Protein AF-F7CAT1-F1 (afdb_monomer)

Foldseek 3Di:
DQQK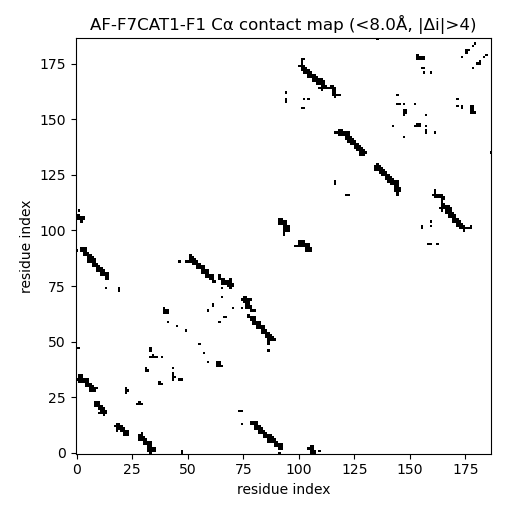KWWKWKWKDFPVRHTQDTCVVVVGTDIDGAPPPPAFQQCSVVVVPDDAQDKDKDWAFCVRHVAQNFDPPRTHHRTTMMMIMHTHDIFFHDLDPVSPSQKGKDWPDAADDDDADDQQDWDWDFDWDDDPNDTDDTDTDTDGLVCCVVVVFFQSVSSVRRRGHHPIDMDMDGDLVRGVHPVDDDD

InterPro domains:
  IPR001179 FKBP-type peptidyl-prolyl cis-trans isomerase domain [PF00254] (3-87)
  IPR001179 FKBP-type peptidyl-prolyl cis-trans isomerase domain [PF00254] (115-185)
  IPR001179 FKBP-type peptidyl-prolyl cis-trans isomerase domain [PS50059] (3-91)
  IPR001179 FKBP-type peptidyl-prolyl cis-trans isomerase domain [PS50059] (120-187)
  IPR046357 Peptidyl-prolyl cis-trans isomerase domain superfamily [G3DSA:3.10.50.40] (1-97)
  IPR046357 Peptidyl-prolyl cis-trans isomerase domain superfamily [G3DSA:3.10.50.40] (98-187)
  IPR050689 FKBP-type Peptidyl-prolyl cis-trans Isomerase [PTHR10516] (3-91)

Sequence (187 aa):
MIGDRVFVHYTGWLLDGTKFDSSLDRKDKFSFDLGKGEVIKAWDIAVATMKVGEVCHITCKPEYAYGAAGSPPKIPPNATLVFEVELFEFKGEDLTEEEDGGIIRRIRTRGEGYARPNDGAMVEVALEGYHKDRLFDQRELCFEVGEGESLDLPCGLEEAIQRMEKGEHSIVYLKPSYAFGSVGKER

Structure (mmCIF, N/CA/C/O backbone):
data_AF-F7CAT1-F1
#
_entry.id   AF-F7CAT1-F1
#
loop_
_atom_site.group_PDB
_atom_site.id
_atom_site.type_symbol
_atom_site.label_atom_id
_atom_site.label_alt_id
_atom_site.label_comp_id
_atom_site.label_asym_id
_atom_site.label_entity_id
_atom_site.label_seq_id
_atom_site.pdbx_PDB_ins_code
_atom_site.Cartn_x
_atom_site.Cartn_y
_atom_site.Cartn_z
_atom_site.occupancy
_atom_site.B_iso_or_equiv
_atom_site.auth_seq_id
_atom_site.auth_comp_id
_atom_site.auth_asym_id
_atom_site.auth_atom_id
_atom_site.pdbx_PDB_model_num
ATOM 1 N N . MET A 1 1 ? -3.467 -5.010 -1.713 1.00 74.56 1 MET A N 1
ATOM 2 C CA . MET A 1 1 ? -3.493 -3.614 -1.240 1.00 74.56 1 MET A CA 1
ATOM 3 C C . MET A 1 1 ? -2.429 -3.342 -0.180 1.00 74.56 1 MET A C 1
ATOM 5 O O . MET A 1 1 ? -2.436 -2.269 0.395 1.00 74.56 1 MET A O 1
ATOM 9 N N . ILE A 1 2 ? -1.513 -4.275 0.112 1.00 86.69 2 ILE A N 1
ATOM 10 C CA . ILE A 1 2 ? -0.445 -4.005 1.085 1.00 86.69 2 ILE A CA 1
ATOM 11 C C . ILE A 1 2 ? 0.425 -2.865 0.536 1.00 86.69 2 ILE A C 1
ATOM 13 O O . ILE A 1 2 ? 0.745 -2.873 -0.652 1.00 86.69 2 ILE A O 1
ATOM 17 N N . GLY A 1 3 ? 0.751 -1.892 1.384 1.00 87.06 3 GLY A N 1
ATOM 18 C CA . GLY A 1 3 ? 1.488 -0.680 1.021 1.00 87.06 3 GLY A CA 1
ATOM 19 C C . GLY A 1 3 ? 0.637 0.417 0.378 1.00 87.06 3 GLY A C 1
ATOM 20 O O . GLY A 1 3 ? 1.084 1.556 0.334 1.00 87.06 3 GLY A O 1
ATOM 21 N N . ASP A 1 4 ? -0.588 0.120 -0.069 1.00 93.75 4 ASP A N 1
ATOM 22 C CA . ASP A 1 4 ? -1.456 1.136 -0.666 1.00 93.75 4 ASP A CA 1
ATOM 23 C C . ASP A 1 4 ? -1.863 2.177 0.389 1.00 93.75 4 ASP A C 1
ATOM 25 O O . ASP A 1 4 ? -2.256 1.832 1.510 1.00 93.75 4 ASP A O 1
ATOM 29 N N . ARG A 1 5 ? -1.852 3.451 -0.011 1.00 95.00 5 ARG A N 1
ATOM 30 C CA . ARG A 1 5 ? -2.454 4.545 0.752 1.00 95.00 5 ARG A CA 1
ATOM 31 C C . ARG A 1 5 ? -3.966 4.440 0.631 1.00 95.00 5 ARG A C 1
ATOM 33 O O . ARG A 1 5 ? -4.504 4.631 -0.461 1.00 95.00 5 ARG A O 1
ATOM 40 N N . VAL A 1 6 ? -4.661 4.158 1.726 1.00 96.81 6 VAL A N 1
ATOM 41 C CA . VAL A 1 6 ? -6.128 4.046 1.749 1.00 96.81 6 VAL A CA 1
ATOM 42 C C . VAL A 1 6 ? -6.760 5.295 2.356 1.00 96.81 6 VAL A C 1
ATOM 44 O O . VAL A 1 6 ? -6.172 5.927 3.228 1.00 96.81 6 VAL A O 1
ATOM 47 N N . PHE A 1 7 ? -7.962 5.649 1.905 1.00 97.31 7 PHE A N 1
ATOM 48 C CA . PHE A 1 7 ? -8.726 6.806 2.372 1.00 97.31 7 PHE A CA 1
ATOM 49 C C . PHE A 1 7 ? -10.112 6.352 2.819 1.00 97.31 7 PHE A C 1
ATOM 51 O O . PHE A 1 7 ? -10.900 5.863 2.006 1.00 97.31 7 PHE A O 1
ATOM 58 N N . VAL A 1 8 ? -10.423 6.539 4.099 1.00 98.06 8 VAL A N 1
ATOM 59 C CA . VAL A 1 8 ? -11.663 6.060 4.711 1.00 98.06 8 VAL A CA 1
ATOM 60 C C . VAL A 1 8 ? -12.363 7.148 5.522 1.00 98.06 8 VAL A C 1
ATOM 62 O O . VAL A 1 8 ? -11.719 8.047 6.070 1.00 98.06 8 VAL A O 1
ATOM 65 N N . HIS A 1 9 ? -13.682 7.029 5.665 1.00 98.31 9 HIS A N 1
ATOM 66 C CA . HIS A 1 9 ? -14.346 7.521 6.870 1.00 98.31 9 HIS A CA 1
ATOM 67 C C . HIS A 1 9 ? -14.623 6.366 7.820 1.00 98.31 9 HIS A C 1
ATOM 69 O O . HIS A 1 9 ? -14.696 5.205 7.431 1.00 98.31 9 HIS A O 1
ATOM 75 N N . TYR A 1 10 ? -14.744 6.706 9.094 1.00 98.25 10 TYR A N 1
ATOM 76 C CA . TYR A 1 10 ? -15.072 5.761 10.142 1.00 98.25 10 TYR A CA 1
ATOM 77 C C . TYR A 1 10 ? -15.725 6.440 11.331 1.00 98.25 10 TYR A C 1
ATOM 79 O O . TYR A 1 10 ? -15.468 7.620 11.611 1.00 98.25 10 TYR A O 1
ATOM 87 N N . THR A 1 11 ? -16.462 5.631 12.081 1.00 98.44 11 THR A N 1
ATOM 88 C CA . THR A 1 11 ? -16.863 5.906 13.458 1.00 98.44 11 THR A CA 1
ATOM 89 C C . THR A 1 11 ? -16.589 4.669 14.310 1.00 98.44 11 THR A C 1
ATOM 91 O O . THR A 1 11 ? -16.776 3.543 13.853 1.00 98.44 11 THR A O 1
ATOM 94 N N . GLY A 1 12 ? -16.086 4.879 15.527 1.00 98.19 12 GLY A N 1
ATOM 95 C CA . GLY A 1 12 ? -15.733 3.825 16.474 1.00 98.19 12 GLY A CA 1
ATOM 96 C C . GLY A 1 12 ? -16.534 3.917 17.771 1.00 98.19 12 GLY A C 1
ATOM 97 O O . GLY A 1 12 ? -16.680 5.000 18.354 1.00 98.19 12 GLY A O 1
ATOM 98 N N . TRP A 1 13 ? -17.004 2.764 18.242 1.00 98.56 13 TRP A N 1
ATOM 99 C CA . TRP A 1 13 ? -17.763 2.602 19.479 1.00 98.56 13 TRP A CA 1
ATOM 100 C C . TRP A 1 13 ? -17.188 1.498 20.367 1.00 98.56 13 TRP A C 1
ATOM 102 O O . TRP A 1 13 ? -16.642 0.501 19.886 1.00 98.56 13 TRP A O 1
ATOM 112 N N . LEU A 1 14 ? -17.342 1.660 21.679 1.00 98.06 14 LEU A N 1
ATOM 113 C CA . LEU A 1 14 ? -17.240 0.548 22.619 1.00 98.06 14 LEU A CA 1
ATOM 114 C C . LEU A 1 14 ? -18.455 -0.377 22.446 1.00 98.06 14 LEU A C 1
ATOM 116 O O . LEU A 1 14 ? -19.493 0.029 21.922 1.00 98.06 14 LEU A O 1
ATOM 120 N N . LEU A 1 15 ? -18.345 -1.619 22.920 1.00 95.50 15 LEU A N 1
ATOM 121 C CA . LEU A 1 15 ? -19.429 -2.604 22.817 1.00 95.50 15 LEU A CA 1
ATOM 122 C C . LEU A 1 15 ? -20.729 -2.172 23.529 1.00 95.50 15 LEU A C 1
ATOM 124 O O . LEU A 1 15 ? -21.804 -2.641 23.172 1.00 95.50 15 LEU A O 1
ATOM 128 N N . ASP A 1 16 ? -20.639 -1.268 24.508 1.00 95.00 16 ASP A N 1
ATOM 129 C CA . ASP A 1 16 ? -21.794 -0.678 25.200 1.00 95.00 16 ASP A CA 1
ATOM 130 C C . ASP A 1 16 ? -22.502 0.439 24.402 1.00 95.00 16 ASP A C 1
ATOM 132 O O . ASP A 1 16 ? -23.503 0.985 24.863 1.00 95.00 16 ASP A O 1
ATOM 136 N N . GLY A 1 17 ? -22.005 0.769 23.205 1.00 96.19 17 GLY A N 1
ATOM 137 C CA . GLY A 1 17 ? -22.539 1.816 22.332 1.00 96.19 17 GLY A CA 1
ATOM 138 C C . GLY A 1 17 ? -21.906 3.195 22.532 1.00 96.19 17 GLY A C 1
ATOM 139 O O . GLY A 1 17 ? -22.261 4.135 21.818 1.00 96.19 17 GLY A O 1
ATOM 140 N N . THR A 1 18 ? -20.949 3.352 23.450 1.00 97.75 18 THR A N 1
ATOM 141 C CA . THR A 1 18 ? -20.248 4.625 23.657 1.00 97.75 18 THR A CA 1
ATOM 142 C C . THR A 1 18 ? -19.362 4.950 22.456 1.00 97.75 18 THR A C 1
ATOM 144 O O . THR A 1 18 ? -18.351 4.286 22.221 1.00 97.75 18 THR A O 1
ATOM 147 N N . LYS A 1 19 ? -19.708 5.999 21.701 1.00 97.69 19 LYS A N 1
ATOM 148 C CA . LYS A 1 19 ? -18.859 6.534 20.624 1.00 97.69 19 LYS A CA 1
ATOM 149 C C . LYS A 1 19 ? -17.591 7.133 21.232 1.00 97.69 19 LYS A C 1
ATOM 151 O O . LYS A 1 19 ? -17.683 8.026 22.073 1.00 97.69 19 LYS A O 1
ATOM 156 N N . PHE A 1 20 ? -16.419 6.692 20.780 1.00 96.50 20 PHE A N 1
ATOM 157 C CA . PHE A 1 20 ? -15.138 7.222 21.265 1.00 96.50 20 PHE A CA 1
ATOM 158 C C . PHE A 1 20 ? -14.405 8.089 20.231 1.00 96.50 20 PHE A C 1
ATOM 160 O O . PHE A 1 20 ? -13.641 8.989 20.609 1.00 96.50 20 PHE A O 1
ATOM 167 N N . ASP A 1 21 ? -14.626 7.850 18.936 1.00 95.38 21 ASP A N 1
ATOM 168 C CA . ASP A 1 21 ? -13.966 8.596 17.864 1.00 95.38 21 ASP A CA 1
ATOM 169 C C . ASP A 1 21 ? -14.729 8.521 16.532 1.00 95.38 21 ASP A C 1
ATOM 171 O O . ASP A 1 21 ? -15.459 7.565 16.269 1.00 95.38 21 ASP A O 1
ATOM 175 N N . SER A 1 22 ? -14.568 9.541 15.689 1.00 97.19 22 SER A N 1
ATOM 176 C CA . SER A 1 22 ? -15.048 9.551 14.305 1.00 97.19 22 SER A CA 1
ATOM 177 C C . SER A 1 22 ? -14.270 10.551 13.465 1.00 97.19 22 SER A C 1
ATOM 179 O O . SER A 1 22 ? -13.987 11.673 13.887 1.00 97.19 22 SER A O 1
ATOM 181 N N . SER A 1 23 ? -13.963 10.149 12.238 1.00 96.44 23 SER A N 1
ATOM 182 C CA . SER A 1 23 ? -13.377 11.044 11.231 1.00 96.44 23 SER A CA 1
ATOM 183 C C . SER A 1 23 ? -14.389 12.041 10.661 1.00 96.44 23 SER A C 1
ATOM 185 O O . SER A 1 23 ? -13.996 13.132 10.259 1.00 96.44 23 SER A O 1
ATOM 187 N N . LEU A 1 24 ? -15.689 11.726 10.684 1.00 93.31 24 LEU A N 1
ATOM 188 C CA . LEU A 1 24 ? -16.740 12.624 10.188 1.00 93.31 24 LEU A CA 1
ATOM 189 C C . LEU A 1 24 ? -16.811 13.924 11.000 1.00 93.31 24 LEU A C 1
ATOM 191 O O . LEU A 1 24 ? -17.062 14.992 10.446 1.00 93.31 24 LEU A O 1
ATOM 195 N N . ASP A 1 25 ? -16.499 13.851 12.297 1.00 90.69 25 ASP A N 1
ATOM 196 C CA . ASP A 1 25 ? -16.453 15.020 13.182 1.00 90.69 25 ASP A CA 1
ATOM 197 C C . ASP A 1 25 ? -15.308 15.983 12.798 1.00 90.69 25 ASP A C 1
ATOM 199 O O . ASP A 1 25 ? -15.380 17.181 13.073 1.00 90.69 25 ASP A O 1
ATOM 203 N N . ARG A 1 26 ? -14.265 15.470 12.126 1.00 90.69 26 ARG A N 1
ATOM 204 C CA . ARG A 1 26 ? -13.109 16.239 11.635 1.00 90.69 26 ARG A CA 1
ATOM 205 C C . ARG A 1 26 ? -13.282 16.756 10.205 1.00 90.69 26 ARG A C 1
ATOM 207 O O . ARG A 1 26 ? -12.482 17.575 9.779 1.00 90.69 26 ARG A O 1
ATOM 214 N N . LYS A 1 27 ? -14.325 16.316 9.488 1.00 86.69 27 LYS A N 1
ATOM 215 C CA . LYS A 1 27 ? -14.644 16.668 8.086 1.00 86.69 27 LYS A CA 1
ATOM 216 C C . LYS A 1 27 ? -13.583 16.312 7.036 1.00 86.69 27 LYS A C 1
ATOM 218 O O . LYS A 1 27 ? -13.778 16.648 5.874 1.00 86.69 27 LYS A O 1
ATOM 223 N N . ASP A 1 28 ? -12.548 15.573 7.419 1.00 89.00 28 ASP A N 1
ATOM 224 C C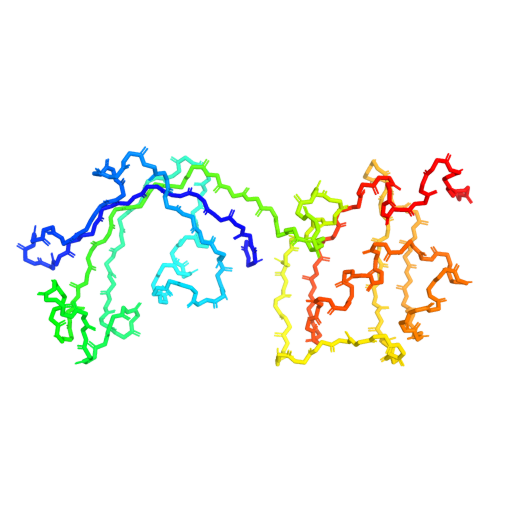A . ASP A 1 28 ? -11.519 15.061 6.518 1.00 89.00 28 ASP A CA 1
ATOM 225 C C . ASP A 1 28 ? -11.459 13.535 6.590 1.00 89.00 28 ASP A C 1
ATOM 227 O O . ASP A 1 28 ? -11.658 12.927 7.651 1.00 89.00 28 ASP A O 1
ATOM 231 N N . LYS A 1 29 ? -11.181 12.910 5.442 1.00 94.81 29 LYS A N 1
ATOM 232 C CA . LYS A 1 29 ? -10.961 11.463 5.362 1.00 94.81 29 LYS A CA 1
ATOM 233 C C . LYS A 1 29 ? -9.727 11.102 6.176 1.00 94.81 29 LYS A C 1
ATOM 235 O O . LYS A 1 29 ? -8.713 11.795 6.137 1.00 94.81 29 LYS A O 1
ATOM 240 N N . PHE A 1 30 ? -9.805 9.988 6.885 1.00 97.44 30 PHE A N 1
ATOM 241 C CA . PHE A 1 30 ? -8.641 9.399 7.520 1.00 97.44 30 PHE A CA 1
ATOM 242 C C . PHE A 1 30 ? -7.873 8.575 6.485 1.00 97.44 30 PHE A C 1
ATOM 244 O O . PHE A 1 30 ? -8.483 7.814 5.733 1.00 97.44 30 PHE A O 1
ATOM 251 N N . SER A 1 31 ? -6.551 8.723 6.440 1.00 96.25 31 SER A N 1
ATOM 252 C CA . SER A 1 31 ? -5.701 7.960 5.528 1.00 96.25 31 SER A CA 1
ATOM 253 C C . SER A 1 31 ? -4.526 7.323 6.244 1.00 96.25 31 SER A C 1
ATOM 255 O O . SER A 1 31 ? -3.959 7.942 7.142 1.00 96.25 31 SER A O 1
ATOM 257 N N . PHE A 1 32 ? -4.150 6.127 5.807 1.00 96.12 32 PHE A N 1
ATOM 258 C CA . PHE A 1 32 ? -3.028 5.358 6.341 1.00 96.12 32 PHE A CA 1
ATOM 259 C C . PHE A 1 32 ? -2.486 4.403 5.271 1.00 96.12 32 PHE A C 1
ATOM 261 O O . PHE A 1 32 ? -3.151 4.167 4.255 1.00 96.12 32 PHE A O 1
ATOM 268 N N . ASP A 1 33 ? -1.297 3.854 5.498 1.00 94.50 33 ASP A N 1
ATOM 269 C CA . ASP A 1 33 ? -0.696 2.834 4.639 1.00 94.50 33 ASP A CA 1
ATOM 270 C C . ASP A 1 33 ? -1.101 1.431 5.105 1.00 94.50 33 ASP A C 1
ATOM 272 O O . ASP A 1 33 ? -0.769 0.984 6.210 1.00 94.50 33 ASP A O 1
ATOM 276 N N . LEU A 1 34 ? -1.819 0.702 4.251 1.00 95.62 34 LEU A N 1
ATOM 277 C CA . LEU A 1 34 ? -2.403 -0.580 4.629 1.00 95.62 34 LEU A CA 1
ATOM 278 C C . LEU A 1 34 ? -1.338 -1.673 4.815 1.00 95.62 34 LEU A C 1
ATOM 280 O O . LEU A 1 34 ? -0.516 -1.933 3.933 1.00 95.62 34 LEU A O 1
ATOM 284 N N . GLY A 1 35 ? -1.404 -2.394 5.935 1.00 92.25 35 GLY A N 1
ATOM 285 C CA . GLY A 1 35 ? -0.543 -3.543 6.225 1.00 92.25 35 GLY A CA 1
ATOM 286 C C . GLY A 1 35 ? 0.837 -3.184 6.782 1.00 92.25 35 GLY A C 1
ATOM 287 O O . GLY A 1 35 ? 1.673 -4.080 6.931 1.00 92.25 35 GLY A O 1
ATOM 288 N N . LYS A 1 36 ? 1.080 -1.904 7.100 1.00 90.19 36 LYS A N 1
ATOM 289 C CA . LYS A 1 36 ? 2.314 -1.421 7.745 1.00 90.19 36 LYS A CA 1
ATOM 290 C C . LYS A 1 36 ? 2.201 -1.292 9.270 1.00 90.19 36 LYS A C 1
ATOM 292 O O . LYS A 1 36 ? 3.182 -0.935 9.915 1.00 90.19 36 LYS A O 1
ATOM 297 N N . GLY A 1 37 ? 1.043 -1.601 9.864 1.00 92.94 37 GLY A N 1
ATOM 298 C CA . GLY A 1 37 ? 0.836 -1.477 11.310 1.00 92.94 37 GLY A CA 1
ATOM 299 C C . GLY A 1 37 ? 0.706 -0.032 11.804 1.00 92.94 37 GLY A C 1
ATOM 300 O O . GLY A 1 37 ? 0.930 0.226 12.984 1.00 92.94 37 GLY A O 1
ATOM 301 N N . GLU A 1 38 ? 0.342 0.908 10.926 1.00 94.25 38 GLU A N 1
ATOM 302 C CA . GLU A 1 38 ? 0.010 2.293 11.306 1.00 94.25 38 GLU A CA 1
ATOM 303 C C . GLU A 1 38 ? -1.319 2.389 12.072 1.00 94.25 38 GLU A C 1
ATOM 305 O O . GLU A 1 38 ? -1.582 3.356 12.787 1.00 94.25 38 GLU A O 1
ATOM 310 N N . VAL A 1 39 ? -2.160 1.366 11.925 1.00 97.06 39 VAL A N 1
ATOM 311 C CA . VAL A 1 39 ? -3.466 1.227 12.569 1.00 97.06 39 VAL A CA 1
ATOM 312 C C . VAL A 1 39 ? -3.535 -0.079 13.358 1.00 97.06 39 VAL A C 1
ATOM 314 O O . VAL A 1 39 ? -2.651 -0.933 13.285 1.00 97.06 39 VAL A O 1
ATOM 317 N N . ILE A 1 40 ? -4.610 -0.262 14.130 1.00 97.62 40 ILE A N 1
ATOM 318 C CA . ILE A 1 40 ? -4.837 -1.522 14.842 1.00 97.62 40 ILE A CA 1
ATOM 319 C C . ILE A 1 40 ? -4.932 -2.703 13.868 1.00 97.62 40 ILE A C 1
ATOM 321 O O . ILE A 1 40 ? -5.467 -2.589 12.766 1.00 97.62 40 ILE A O 1
ATOM 325 N N . LYS A 1 41 ? -4.486 -3.881 14.310 1.00 97.56 41 LYS A N 1
ATOM 326 C CA . LYS A 1 41 ? -4.427 -5.090 13.475 1.00 97.56 41 LYS A CA 1
ATOM 327 C C . LYS A 1 41 ? -5.770 -5.450 12.827 1.00 97.56 41 LYS A C 1
ATOM 329 O O . LYS A 1 41 ? -5.795 -5.951 11.707 1.00 97.56 41 LYS A O 1
ATOM 334 N N . ALA A 1 42 ? -6.889 -5.205 13.511 1.00 98.12 42 ALA A N 1
ATOM 335 C CA . ALA A 1 42 ? -8.218 -5.447 12.957 1.00 98.12 42 ALA A CA 1
ATOM 336 C C . ALA A 1 42 ? -8.499 -4.613 11.697 1.00 98.12 42 ALA A C 1
ATOM 338 O O . ALA A 1 42 ? -9.135 -5.116 10.776 1.00 98.12 42 ALA A O 1
ATOM 339 N N . TRP A 1 43 ? -8.014 -3.372 11.647 1.00 98.19 43 TRP A N 1
ATOM 340 C CA . TRP A 1 43 ? -8.178 -2.491 10.493 1.00 98.19 43 TRP A CA 1
ATOM 341 C C . TRP A 1 43 ? -7.328 -2.941 9.310 1.00 98.19 43 TRP A C 1
ATOM 343 O O . TRP A 1 43 ? -7.853 -3.035 8.204 1.00 98.19 43 TRP A O 1
ATOM 353 N N . ASP A 1 44 ? -6.064 -3.302 9.551 1.00 97.00 44 ASP A N 1
ATOM 354 C CA . ASP A 1 44 ? -5.192 -3.851 8.505 1.00 97.00 44 ASP A CA 1
ATOM 355 C C . ASP A 1 44 ? -5.799 -5.101 7.847 1.00 97.00 44 ASP A C 1
ATOM 357 O O . ASP A 1 44 ? -5.690 -5.289 6.638 1.00 97.00 44 ASP A O 1
ATOM 361 N N . ILE A 1 45 ? -6.484 -5.941 8.629 1.00 96.81 45 ILE A N 1
ATOM 362 C CA . ILE A 1 45 ? -7.173 -7.132 8.118 1.00 96.81 45 ILE A CA 1
ATOM 363 C C . ILE A 1 45 ? -8.465 -6.753 7.386 1.00 96.81 45 ILE A C 1
ATOM 365 O O . ILE A 1 45 ? -8.698 -7.225 6.277 1.00 96.81 45 ILE A O 1
ATOM 369 N N . ALA A 1 46 ? -9.319 -5.933 8.000 1.00 97.69 46 ALA A N 1
ATOM 370 C CA . ALA A 1 46 ? -10.649 -5.645 7.475 1.00 97.69 46 ALA A CA 1
ATOM 371 C C . ALA A 1 46 ? -10.621 -4.769 6.222 1.00 97.69 46 ALA A C 1
ATOM 373 O O . ALA A 1 46 ? -11.274 -5.086 5.233 1.00 97.69 46 ALA A O 1
ATOM 374 N N . VAL A 1 47 ? -9.844 -3.684 6.224 1.00 97.88 47 VAL A N 1
ATOM 375 C CA . VAL A 1 47 ? -9.791 -2.773 5.072 1.00 97.88 47 VAL A CA 1
ATOM 376 C C . VAL A 1 47 ? -9.183 -3.479 3.859 1.00 97.88 47 VAL A C 1
ATOM 378 O O . VAL A 1 47 ? -9.596 -3.216 2.734 1.00 97.88 47 VAL A O 1
ATOM 381 N N . ALA A 1 48 ? -8.304 -4.466 4.071 1.00 96.06 48 ALA A N 1
ATOM 382 C CA . ALA A 1 48 ? -7.783 -5.317 3.003 1.00 96.06 48 ALA A CA 1
ATOM 383 C C . ALA A 1 48 ? -8.854 -6.139 2.262 1.00 96.06 48 ALA A C 1
ATOM 385 O O . ALA A 1 48 ? -8.591 -6.578 1.141 1.00 96.06 48 ALA A O 1
ATOM 386 N N . THR A 1 49 ? -10.040 -6.348 2.847 1.00 96.81 49 THR A N 1
ATOM 387 C CA . THR A 1 49 ? -11.140 -7.087 2.207 1.00 96.81 49 THR A CA 1
ATOM 388 C C . THR A 1 49 ? -12.159 -6.195 1.502 1.00 96.81 49 THR A C 1
ATOM 390 O O . THR A 1 49 ? -13.014 -6.716 0.789 1.00 96.81 49 THR A O 1
ATOM 393 N N . MET A 1 50 ? -12.087 -4.877 1.699 1.00 97.88 50 MET A N 1
ATOM 394 C CA . MET A 1 50 ? -13.091 -3.931 1.213 1.00 97.88 50 MET A CA 1
ATOM 395 C C . MET A 1 50 ? -12.896 -3.552 -0.257 1.00 97.88 50 MET A C 1
ATOM 397 O O . MET A 1 50 ? -11.787 -3.574 -0.799 1.00 97.88 50 MET A O 1
ATOM 401 N N . LYS A 1 51 ? -13.988 -3.126 -0.896 1.00 96.94 51 LYS A N 1
ATOM 402 C CA . LYS A 1 51 ? -13.987 -2.462 -2.207 1.00 96.94 51 LYS A CA 1
ATOM 403 C C . LYS A 1 51 ? -14.221 -0.958 -2.067 1.00 96.94 51 LYS A C 1
ATOM 405 O O . LYS A 1 51 ? -14.801 -0.491 -1.095 1.00 96.94 51 LYS A O 1
ATOM 410 N N . VAL A 1 52 ? -13.793 -0.187 -3.065 1.00 97.44 52 VAL A N 1
ATOM 411 C CA . VAL A 1 52 ? -14.102 1.251 -3.132 1.00 97.44 52 VAL A CA 1
ATOM 412 C C . VAL A 1 52 ? -15.622 1.460 -3.134 1.00 97.44 52 VAL A C 1
ATOM 414 O O . VAL A 1 52 ? -16.333 0.818 -3.906 1.00 97.44 52 VAL A O 1
ATOM 417 N N . GLY A 1 53 ? -16.100 2.353 -2.269 1.00 97.44 53 GLY A N 1
ATOM 418 C CA . GLY A 1 53 ? -17.510 2.643 -2.001 1.00 97.44 53 GLY A CA 1
ATOM 419 C C . GLY A 1 53 ? -18.181 1.696 -1.000 1.00 97.44 53 GLY A C 1
ATOM 420 O O . GLY A 1 53 ? -19.361 1.864 -0.708 1.00 97.44 53 GLY A O 1
ATOM 421 N N . GLU A 1 54 ? -17.475 0.684 -0.491 1.00 98.44 54 GLU A N 1
ATOM 422 C CA . GLU A 1 54 ? -18.026 -0.244 0.496 1.00 98.44 54 GLU A CA 1
ATOM 423 C C . GLU A 1 54 ? -18.106 0.404 1.881 1.00 98.44 54 GLU A C 1
ATOM 425 O O . GLU A 1 54 ? -17.147 1.031 2.335 1.00 98.44 54 GLU A O 1
ATOM 430 N N . VAL A 1 55 ? -19.232 0.182 2.564 1.00 98.56 55 VAL A N 1
ATOM 431 C CA . VAL A 1 55 ? -19.419 0.466 3.9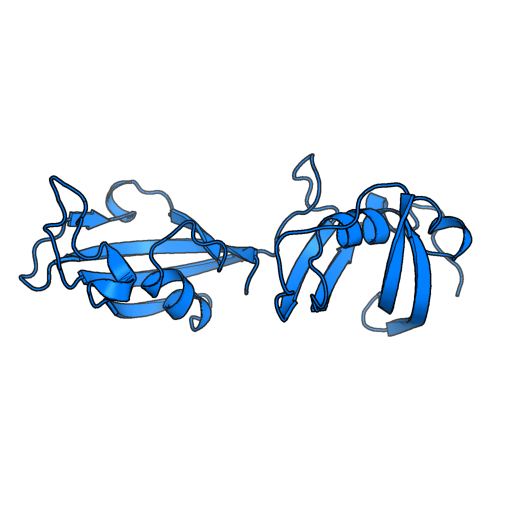90 1.00 98.56 55 VAL A CA 1
ATOM 432 C C . VAL A 1 55 ? -19.549 -0.864 4.722 1.00 98.56 55 VAL A C 1
ATOM 434 O O . VAL A 1 55 ? -20.406 -1.679 4.372 1.00 98.56 55 VAL A O 1
ATOM 437 N N . CYS A 1 56 ? -18.725 -1.097 5.741 1.00 98.12 56 CYS A N 1
ATOM 438 C CA . CYS A 1 56 ? -18.758 -2.329 6.522 1.00 98.12 56 CYS A CA 1
ATOM 439 C C . CYS A 1 56 ? -18.757 -2.056 8.030 1.00 98.12 56 CYS A C 1
ATOM 441 O O . CYS A 1 56 ? -18.304 -1.010 8.494 1.00 98.12 56 CYS A O 1
ATOM 443 N N . HIS A 1 57 ? -19.269 -3.023 8.794 1.00 98.44 57 HIS A N 1
ATOM 444 C CA . HIS A 1 57 ? -19.190 -3.037 10.250 1.00 98.44 57 HIS A CA 1
ATOM 445 C C . HIS A 1 57 ? -18.249 -4.147 10.702 1.00 98.44 57 HIS A C 1
ATOM 447 O O . HIS A 1 57 ? -18.415 -5.304 10.310 1.00 98.44 57 HIS A O 1
ATOM 453 N N . ILE A 1 58 ? -17.293 -3.809 11.562 1.00 98.31 58 ILE A N 1
ATOM 454 C CA . ILE A 1 58 ? -16.324 -4.758 12.108 1.00 98.31 58 ILE A CA 1
ATOM 455 C C . ILE A 1 58 ? -16.372 -4.755 13.631 1.00 98.31 58 ILE A C 1
ATOM 457 O O . ILE A 1 58 ? -16.398 -3.704 14.266 1.00 98.31 58 ILE A O 1
ATOM 461 N N . THR A 1 59 ? -16.369 -5.948 14.225 1.00 98.56 59 THR A N 1
ATOM 462 C CA . THR A 1 59 ? -16.248 -6.140 15.675 1.00 98.56 59 THR A CA 1
ATOM 463 C C . THR A 1 59 ? -14.863 -6.686 15.989 1.00 98.56 59 THR A C 1
ATOM 465 O O . THR A 1 59 ? -14.504 -7.796 15.595 1.00 98.56 59 THR A O 1
ATOM 468 N N . CYS A 1 60 ? -14.070 -5.893 16.696 1.00 98.25 60 CYS A N 1
ATOM 469 C CA . CYS A 1 60 ? -12.659 -6.132 16.940 1.00 98.25 60 CYS A CA 1
ATOM 470 C C . CYS A 1 60 ? -12.457 -6.577 18.389 1.00 98.25 60 CYS A C 1
ATOM 472 O O . CYS A 1 60 ? -12.654 -5.794 19.321 1.00 98.25 60 CYS A O 1
ATOM 474 N N . LYS A 1 61 ? -12.029 -7.827 18.583 1.00 98.31 61 LYS A N 1
ATOM 475 C CA . LYS A 1 61 ? -11.568 -8.304 19.893 1.00 98.31 61 LYS A CA 1
ATOM 476 C C . LYS A 1 61 ? -10.310 -7.538 20.341 1.00 98.31 61 LYS A C 1
ATOM 478 O O . LYS A 1 61 ? -9.551 -7.086 19.476 1.00 98.31 61 LYS A O 1
ATOM 483 N N . PRO A 1 62 ? -10.046 -7.420 21.656 1.00 98.12 62 PRO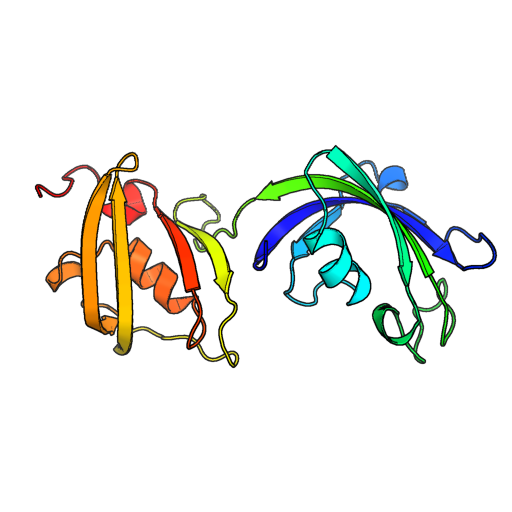 A N 1
ATOM 484 C CA . PRO A 1 62 ? -8.929 -6.631 22.169 1.00 98.12 62 PRO A CA 1
ATOM 485 C C . PRO A 1 62 ? -7.563 -7.055 21.619 1.00 98.12 62 PRO A C 1
ATOM 487 O O . PRO A 1 62 ? -6.719 -6.190 21.406 1.00 98.12 62 PRO A O 1
ATOM 490 N N . GLU A 1 63 ? -7.347 -8.338 21.308 1.00 98.12 63 GLU A N 1
ATOM 491 C CA . GLU A 1 63 ? -6.074 -8.842 20.760 1.00 98.12 63 GLU A CA 1
ATOM 492 C C . GLU A 1 63 ? -5.763 -8.305 19.353 1.00 98.12 63 GLU A C 1
ATOM 494 O O . GLU A 1 63 ? -4.619 -8.357 18.904 1.00 98.12 63 GLU A O 1
ATOM 499 N N . TYR A 1 64 ? -6.776 -7.787 18.654 1.00 97.88 64 TYR A N 1
ATOM 500 C CA . TYR A 1 64 ? -6.650 -7.140 17.347 1.00 97.88 64 TYR A CA 1
ATOM 501 C C . TYR A 1 64 ? -6.861 -5.617 17.424 1.00 97.88 64 TYR A C 1
ATOM 503 O O . TYR A 1 64 ? -6.878 -4.950 16.389 1.00 97.88 64 TYR A O 1
ATOM 511 N N . ALA A 1 65 ? -7.031 -5.078 18.634 1.00 97.69 65 ALA A N 1
ATOM 512 C CA . ALA A 1 65 ? -7.242 -3.666 18.925 1.00 97.69 65 ALA A CA 1
ATOM 513 C C . ALA A 1 65 ? -6.163 -3.160 19.904 1.00 97.69 65 ALA A C 1
ATOM 515 O O . ALA A 1 65 ? -4.982 -3.197 19.575 1.00 97.69 65 ALA A O 1
ATOM 516 N N . TYR A 1 66 ? -6.551 -2.696 21.098 1.00 97.62 66 TYR A N 1
ATOM 517 C CA . TYR A 1 66 ? -5.644 -2.069 22.074 1.00 97.62 66 TYR A CA 1
ATOM 518 C C . TYR A 1 66 ? -5.217 -2.989 23.233 1.00 97.62 66 TYR A C 1
ATOM 520 O O . TYR A 1 66 ? -4.521 -2.555 24.154 1.00 97.62 66 TYR A O 1
ATOM 528 N N . GLY A 1 67 ? -5.624 -4.262 23.210 1.00 97.56 67 GLY A N 1
ATOM 529 C CA . GLY A 1 67 ? -5.223 -5.273 24.189 1.00 97.56 67 GLY A CA 1
ATOM 530 C C . GLY A 1 67 ? -5.472 -4.877 25.648 1.00 97.56 67 GLY A C 1
ATOM 531 O O . GLY A 1 67 ? -6.368 -4.093 25.968 1.00 97.56 67 GLY A O 1
ATOM 532 N N . ALA A 1 68 ? -4.642 -5.410 26.544 1.00 97.88 68 ALA A N 1
ATOM 533 C CA . ALA A 1 68 ? -4.708 -5.131 27.979 1.00 97.88 68 ALA A CA 1
ATOM 534 C C . ALA A 1 68 ? -4.288 -3.701 28.356 1.00 97.88 68 ALA A C 1
ATOM 536 O O . ALA A 1 68 ? -4.579 -3.259 29.463 1.00 97.88 68 ALA A O 1
ATOM 537 N N . ALA A 1 69 ? -3.614 -2.974 27.461 1.00 97.62 69 ALA A N 1
ATOM 538 C CA . ALA A 1 69 ? -3.207 -1.595 27.717 1.00 97.62 69 ALA A CA 1
ATOM 539 C C . ALA A 1 69 ? -4.378 -0.610 27.559 1.00 97.62 69 ALA A C 1
ATOM 541 O O . ALA A 1 69 ? -4.488 0.347 28.326 1.00 97.62 69 ALA A O 1
ATOM 542 N N . GLY A 1 70 ? -5.265 -0.851 26.587 1.00 97.19 70 GLY A N 1
ATOM 543 C CA . GLY A 1 70 ? -6.289 0.119 26.201 1.00 97.19 70 GLY A CA 1
ATOM 544 C C . GLY A 1 70 ? -5.687 1.371 25.545 1.00 97.19 70 GLY A C 1
ATOM 545 O O . GLY A 1 70 ? -4.539 1.383 25.103 1.00 97.19 70 GLY A O 1
ATOM 546 N N . SER A 1 71 ? -6.475 2.442 25.474 1.00 97.31 71 SER A N 1
ATOM 547 C CA . SER A 1 71 ? -6.042 3.773 25.032 1.00 97.31 71 SER A CA 1
ATOM 548 C C . SER A 1 71 ? -6.770 4.847 25.854 1.00 97.31 71 SER A C 1
ATOM 550 O O . SER A 1 71 ? -7.842 5.333 25.468 1.00 97.31 71 SER A O 1
ATOM 552 N N . PRO A 1 72 ? -6.251 5.173 27.051 1.00 94.81 72 PRO A N 1
ATOM 553 C CA . PRO A 1 72 ? -6.881 6.142 27.939 1.00 94.81 72 PRO A CA 1
ATOM 554 C C . PRO A 1 72 ? -6.972 7.549 27.314 1.00 94.81 72 PRO A C 1
ATOM 556 O O . PRO A 1 72 ? -6.091 7.934 26.547 1.00 94.81 72 PRO A O 1
ATOM 559 N N . PRO A 1 73 ? -8.001 8.351 27.654 1.00 96.19 73 PRO A N 1
ATOM 560 C CA . PRO A 1 73 ? -9.101 8.035 28.573 1.00 96.19 73 PRO A CA 1
ATOM 561 C C . PRO A 1 73 ? -10.284 7.319 27.899 1.00 96.19 73 PRO A C 1
ATOM 563 O O . PRO A 1 73 ? -11.257 6.989 28.567 1.00 96.19 73 PRO A O 1
ATOM 566 N N . LYS A 1 74 ? -10.236 7.125 26.579 1.00 96.81 74 LYS A N 1
ATOM 567 C CA . LYS A 1 74 ? -11.404 6.762 25.768 1.00 96.81 74 LYS A CA 1
ATOM 568 C C . LYS A 1 74 ? -11.650 5.258 25.665 1.00 96.81 74 LYS A C 1
ATOM 570 O O . LYS A 1 74 ? -12.795 4.837 25.552 1.00 96.81 74 LYS A O 1
ATOM 575 N N . ILE A 1 75 ? -10.582 4.464 25.666 1.00 97.56 75 ILE A N 1
ATOM 576 C CA . ILE A 1 75 ? -10.640 3.020 25.442 1.00 97.56 75 ILE A CA 1
ATOM 577 C C . ILE A 1 75 ? -10.073 2.315 26.678 1.00 97.56 75 ILE A C 1
ATOM 579 O O . ILE A 1 75 ? -8.878 2.451 26.954 1.00 97.56 75 ILE A O 1
ATOM 583 N N . PRO A 1 76 ? -10.892 1.569 27.437 1.00 97.69 76 PRO A N 1
ATOM 584 C CA . PRO A 1 76 ? -10.410 0.841 28.601 1.00 97.69 76 PRO A CA 1
ATOM 585 C C . PRO A 1 76 ? -9.578 -0.396 28.207 1.00 97.69 76 PRO A C 1
ATOM 587 O O . PRO A 1 76 ? -9.643 -0.862 27.064 1.00 97.69 76 PRO A O 1
ATOM 590 N N . PRO A 1 77 ? -8.808 -0.964 29.152 1.00 98.25 77 PRO A N 1
ATOM 591 C CA . PRO A 1 77 ? -8.169 -2.269 29.002 1.00 98.25 77 PRO A CA 1
ATOM 592 C C . PRO A 1 77 ? -9.128 -3.366 28.525 1.00 98.25 77 PRO A C 1
ATOM 594 O O . PRO A 1 77 ? -10.255 -3.464 29.008 1.00 98.25 77 PRO A O 1
ATOM 597 N N . ASN A 1 78 ? -8.658 -4.235 27.627 1.00 97.88 78 ASN A N 1
ATOM 598 C CA . ASN A 1 78 ? -9.380 -5.404 27.105 1.00 97.88 78 ASN A CA 1
ATOM 599 C C . ASN A 1 78 ? -10.733 -5.083 26.436 1.00 97.88 78 ASN A C 1
ATOM 601 O O . ASN A 1 78 ? -11.615 -5.941 26.360 1.00 97.88 78 ASN A O 1
ATOM 605 N N . ALA A 1 79 ? -10.905 -3.860 25.931 1.00 98.06 79 ALA A N 1
ATOM 606 C CA . ALA A 1 79 ? -12.128 -3.452 25.253 1.00 98.06 79 ALA A CA 1
ATOM 607 C C . ALA A 1 79 ? -12.324 -4.180 23.912 1.00 98.06 79 ALA A C 1
ATOM 609 O O . ALA A 1 79 ? -11.417 -4.244 23.080 1.00 98.06 79 ALA A O 1
ATOM 610 N N . THR A 1 80 ? -13.547 -4.662 23.678 1.00 98.44 80 THR A N 1
ATOM 611 C CA . THR A 1 80 ? -14.024 -5.001 22.329 1.00 98.44 80 THR A CA 1
ATOM 612 C C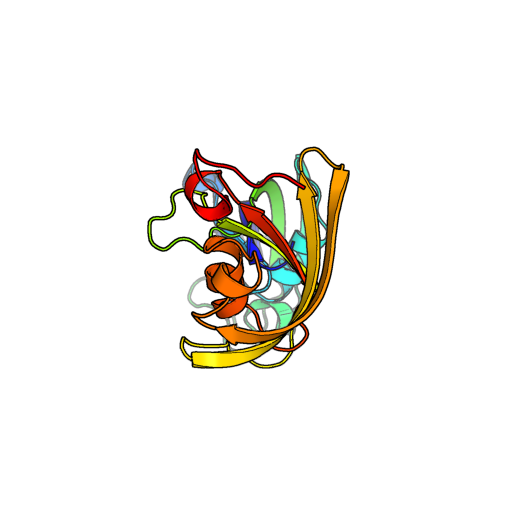 . THR A 1 80 ? -14.565 -3.738 21.674 1.00 98.44 80 THR A C 1
ATOM 614 O O . THR A 1 80 ? -15.362 -3.021 22.285 1.00 98.44 80 THR A O 1
ATOM 617 N N . LEU A 1 81 ? -14.130 -3.474 20.445 1.00 98.50 81 LEU A N 1
ATOM 618 C CA . LEU A 1 81 ? -14.503 -2.280 19.689 1.00 98.50 81 LEU A CA 1
ATOM 619 C C . LEU A 1 81 ? -15.391 -2.642 18.508 1.00 98.50 81 LEU A C 1
ATOM 621 O O . LEU A 1 81 ? -15.256 -3.719 17.928 1.00 98.50 81 LEU A O 1
ATOM 625 N N . VAL A 1 82 ? -16.262 -1.720 18.127 1.00 98.62 82 VAL A N 1
ATOM 626 C CA . VAL A 1 82 ? -17.037 -1.797 16.893 1.00 98.62 82 VAL A CA 1
ATOM 627 C C . VAL A 1 82 ? -16.683 -0.594 16.038 1.00 98.62 82 VAL A C 1
ATOM 629 O O . VAL A 1 82 ? -16.645 0.526 16.543 1.00 98.62 82 VAL A O 1
ATOM 632 N N . PHE A 1 83 ? -16.428 -0.819 14.754 1.00 98.75 83 PHE A N 1
ATOM 633 C CA . PHE A 1 83 ? -16.244 0.255 13.786 1.00 98.75 83 PHE A CA 1
ATOM 634 C C . PHE A 1 83 ? -17.212 0.096 12.628 1.00 98.75 83 PHE A C 1
ATOM 636 O O . PHE A 1 83 ? -17.424 -1.014 12.147 1.00 98.75 83 PHE A O 1
ATOM 643 N N . GLU A 1 84 ? -17.736 1.221 12.169 1.00 98.62 84 GLU A N 1
ATOM 644 C CA . GLU A 1 84 ? -18.262 1.383 10.820 1.00 98.62 84 GLU A CA 1
ATOM 645 C C . GLU A 1 84 ? -17.158 2.051 10.004 1.00 98.62 84 GLU A C 1
ATOM 647 O O . GLU A 1 84 ? -16.590 3.050 10.456 1.00 98.62 84 GLU A O 1
ATOM 652 N N . VAL A 1 85 ? -16.824 1.487 8.846 1.00 98.56 85 VAL A N 1
ATOM 653 C CA . VAL A 1 85 ? -15.768 1.986 7.960 1.00 98.56 85 VAL A CA 1
ATOM 654 C C . VAL A 1 85 ? -16.326 2.102 6.550 1.00 98.56 85 VAL A C 1
ATOM 656 O O . VAL A 1 85 ? -16.948 1.164 6.059 1.00 98.56 85 VAL A O 1
ATOM 659 N N . GLU A 1 86 ? -16.079 3.234 5.897 1.00 98.38 86 GLU A N 1
ATOM 660 C CA . GLU A 1 86 ? -16.383 3.480 4.487 1.00 98.38 86 GLU A CA 1
ATOM 661 C C . GLU A 1 86 ? -15.080 3.693 3.717 1.00 98.38 86 GLU A C 1
ATOM 663 O O . GLU A 1 86 ? -14.322 4.614 4.033 1.00 98.38 86 GLU A O 1
ATOM 668 N N . LEU A 1 87 ? -14.817 2.869 2.700 1.00 98.25 87 LEU A N 1
ATOM 669 C CA . LEU A 1 87 ? -13.622 2.986 1.863 1.00 98.25 87 LEU A CA 1
ATOM 670 C C . LEU A 1 87 ? -13.892 3.873 0.646 1.00 98.25 87 LEU A C 1
ATOM 672 O O . LEU A 1 87 ? -14.617 3.483 -0.261 1.00 98.25 87 LEU A O 1
ATOM 676 N N . PHE A 1 88 ? -13.255 5.040 0.574 1.00 97.31 88 PHE A N 1
ATOM 677 C CA . PHE A 1 88 ? -13.454 5.984 -0.533 1.00 97.31 88 PHE A CA 1
ATOM 678 C C . PHE A 1 88 ? -12.500 5.766 -1.695 1.00 97.31 88 PHE A C 1
ATOM 680 O O . PHE A 1 88 ? -12.878 5.942 -2.848 1.00 97.31 88 PHE A O 1
ATOM 687 N N . GLU A 1 89 ? -11.239 5.491 -1.391 1.00 96.56 89 GLU A N 1
ATOM 688 C CA . GLU A 1 89 ? -10.181 5.430 -2.389 1.00 96.56 89 GLU A CA 1
ATOM 689 C C . GLU A 1 89 ? -8.995 4.653 -1.822 1.00 96.56 89 GLU A C 1
ATOM 691 O O . GLU A 1 89 ? -8.761 4.653 -0.612 1.00 96.56 89 GLU A O 1
ATOM 696 N N . PHE A 1 90 ? -8.220 4.026 -2.699 1.00 96.06 90 PHE A N 1
ATOM 697 C CA . PHE A 1 90 ? -6.859 3.619 -2.386 1.00 96.06 90 PHE A CA 1
ATOM 698 C C . PHE A 1 90 ? -5.947 3.915 -3.575 1.00 96.06 90 PHE A C 1
ATOM 700 O O . PHE A 1 90 ? -6.365 3.826 -4.733 1.00 96.06 90 PHE A O 1
ATOM 707 N N . LYS A 1 91 ? -4.696 4.259 -3.288 1.00 94.00 91 LYS A N 1
ATOM 708 C CA . LYS A 1 91 ? -3.658 4.556 -4.279 1.00 94.00 91 LYS A CA 1
ATOM 709 C C . LYS A 1 91 ? -2.446 3.684 -3.997 1.00 94.00 91 LYS A C 1
ATOM 711 O O . LYS A 1 91 ? -2.199 3.342 -2.845 1.00 94.00 91 LYS A O 1
ATOM 716 N N . GLY A 1 92 ? -1.716 3.310 -5.046 1.00 94.19 92 GLY A N 1
ATOM 717 C CA . GLY A 1 92 ? -0.434 2.637 -4.851 1.00 94.19 92 GLY A CA 1
ATOM 718 C C . GLY A 1 92 ? 0.542 3.515 -4.077 1.00 94.19 92 GLY A C 1
ATOM 719 O O . GLY A 1 92 ? 0.367 4.731 -4.013 1.00 94.19 92 GLY A O 1
ATOM 720 N N . GLU A 1 93 ? 1.542 2.879 -3.487 1.00 94.50 93 GLU A N 1
ATOM 721 C CA . GLU A 1 93 ? 2.582 3.562 -2.728 1.00 94.50 93 GLU A CA 1
ATOM 722 C C . GLU A 1 93 ? 3.471 4.365 -3.672 1.00 94.50 93 GLU A C 1
ATOM 724 O O . GLU A 1 93 ? 3.945 3.821 -4.671 1.00 94.50 93 GLU A O 1
ATOM 729 N N . ASP A 1 94 ? 3.707 5.632 -3.353 1.00 95.25 94 ASP A N 1
ATOM 730 C CA . ASP A 1 94 ? 4.712 6.433 -4.041 1.00 95.25 94 ASP A CA 1
ATOM 731 C C . ASP A 1 94 ? 6.092 6.140 -3.449 1.00 95.25 94 ASP A C 1
ATOM 733 O O . ASP A 1 94 ? 6.306 6.246 -2.241 1.00 95.25 94 ASP A O 1
ATOM 737 N N . LEU A 1 95 ? 7.011 5.701 -4.301 1.00 95.56 95 LEU A N 1
ATOM 738 C CA . LEU A 1 95 ? 8.376 5.347 -3.920 1.00 95.56 95 LEU A CA 1
ATOM 739 C C . LEU A 1 95 ? 9.352 6.515 -4.076 1.00 95.56 95 LEU A C 1
ATOM 741 O O . LEU A 1 95 ? 10.467 6.425 -3.556 1.00 95.56 95 LEU A O 1
ATOM 745 N N . THR A 1 96 ? 8.943 7.586 -4.754 1.00 95.25 96 THR A N 1
ATOM 746 C CA . THR A 1 96 ? 9.789 8.752 -5.013 1.00 95.25 96 THR A CA 1
ATOM 747 C C . THR A 1 96 ? 9.981 9.584 -3.750 1.00 95.25 96 THR A C 1
ATOM 749 O O . THR A 1 96 ? 9.096 9.675 -2.902 1.00 95.25 96 THR A O 1
ATOM 752 N N . GLU A 1 97 ? 11.156 10.192 -3.598 1.00 91.75 97 GLU A N 1
ATOM 753 C CA . GLU A 1 97 ? 11.425 11.092 -2.467 1.00 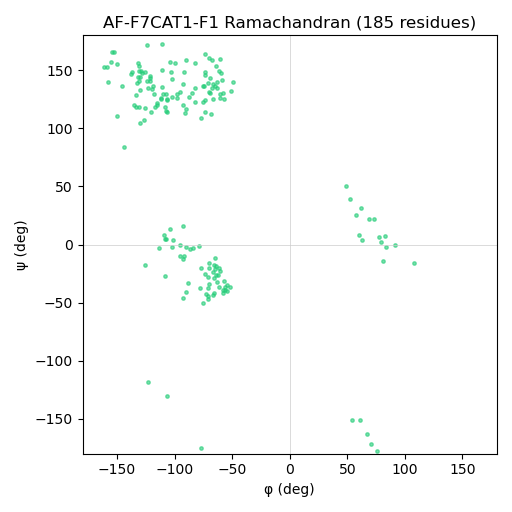91.75 97 GLU A CA 1
ATOM 754 C C . GLU A 1 97 ? 10.655 12.415 -2.578 1.00 91.75 97 GLU A C 1
ATOM 756 O O . GLU A 1 97 ? 10.331 13.026 -1.563 1.00 91.75 97 GLU A O 1
ATOM 761 N N . GLU A 1 98 ? 10.347 12.842 -3.805 1.00 93.12 98 GLU A N 1
ATOM 762 C CA . GLU A 1 98 ? 9.617 14.081 -4.089 1.00 93.12 98 GLU A CA 1
ATOM 763 C C . GLU A 1 98 ? 8.086 13.922 -4.013 1.00 93.12 98 GLU A C 1
ATOM 765 O O . GLU A 1 98 ? 7.371 14.912 -4.168 1.00 93.12 98 GLU A O 1
ATOM 770 N N . GLU A 1 99 ? 7.578 12.703 -3.772 1.00 93.00 99 GLU A N 1
ATOM 771 C CA . GLU A 1 99 ? 6.144 12.364 -3.802 1.00 93.00 99 GLU A CA 1
ATOM 772 C C . GLU A 1 99 ? 5.456 12.811 -5.112 1.00 93.00 99 GLU A C 1
ATOM 774 O O . GLU A 1 99 ? 4.327 13.317 -5.132 1.00 93.00 99 GLU A O 1
ATOM 779 N N . ASP A 1 100 ? 6.163 12.666 -6.238 1.00 94.88 100 ASP A N 1
ATOM 780 C CA . ASP A 1 100 ? 5.737 13.169 -7.547 1.00 94.88 100 ASP A CA 1
ATOM 781 C C . ASP A 1 100 ? 4.899 12.148 -8.346 1.00 94.88 100 ASP A C 1
ATOM 783 O O . ASP A 1 100 ? 4.419 12.428 -9.455 1.00 94.88 100 ASP A O 1
ATOM 787 N N . GLY A 1 101 ? 4.693 10.950 -7.802 1.00 95.62 101 GLY A N 1
ATOM 788 C CA . GLY A 1 101 ? 4.011 9.821 -8.421 1.00 95.62 101 GLY A CA 1
ATOM 789 C C . GLY A 1 101 ? 4.772 9.196 -9.587 1.00 95.62 101 GLY A C 1
ATOM 790 O O . GLY A 1 101 ? 4.149 8.608 -10.477 1.00 95.62 101 GLY A O 1
ATOM 791 N N . GLY A 1 102 ? 6.085 9.393 -9.652 1.00 97.25 102 GLY A N 1
ATOM 792 C CA . GLY A 1 102 ? 6.967 8.897 -10.697 1.00 97.25 102 GLY A CA 1
ATOM 793 C C . GLY A 1 102 ? 7.179 7.390 -10.670 1.00 97.25 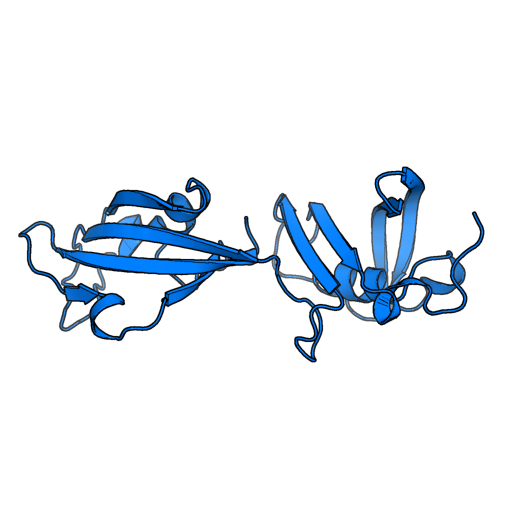102 GLY A C 1
ATOM 794 O O . GLY A 1 102 ? 7.249 6.768 -11.732 1.00 97.25 102 GLY A O 1
ATOM 795 N N . ILE A 1 103 ? 7.196 6.811 -9.469 1.00 98.25 103 ILE A N 1
ATOM 796 C CA . ILE A 1 103 ? 7.351 5.380 -9.214 1.00 98.25 103 ILE A CA 1
ATOM 797 C C . ILE A 1 103 ? 6.233 4.954 -8.265 1.00 98.25 103 ILE A C 1
ATOM 799 O O . ILE A 1 103 ? 6.285 5.225 -7.069 1.00 98.25 103 ILE A O 1
ATOM 803 N N . ILE A 1 104 ? 5.216 4.270 -8.790 1.00 97.81 104 ILE A N 1
ATOM 804 C CA . ILE A 1 104 ? 4.098 3.771 -7.981 1.00 97.81 104 ILE A CA 1
ATOM 805 C C . ILE A 1 104 ? 4.199 2.259 -7.819 1.00 97.81 104 ILE A C 1
ATOM 807 O O . ILE A 1 104 ? 4.192 1.526 -8.808 1.00 97.81 104 ILE A O 1
ATOM 811 N N . ARG A 1 105 ? 4.209 1.771 -6.578 1.00 97.44 105 ARG A N 1
ATOM 812 C CA . ARG A 1 105 ? 4.236 0.341 -6.251 1.00 97.44 105 ARG A CA 1
ATOM 813 C C . ARG A 1 105 ? 2.870 -0.181 -5.820 1.00 97.44 105 ARG A C 1
ATOM 815 O O . ARG A 1 105 ? 2.130 0.466 -5.084 1.00 97.44 105 ARG A O 1
ATOM 822 N N . ARG A 1 106 ? 2.557 -1.409 -6.241 1.00 95.31 106 ARG A N 1
ATOM 823 C CA . ARG A 1 106 ? 1.446 -2.231 -5.739 1.00 95.31 106 ARG A CA 1
ATOM 824 C C . ARG A 1 106 ? 1.981 -3.596 -5.316 1.00 95.31 106 ARG A C 1
ATOM 826 O O . ARG A 1 106 ? 2.283 -4.429 -6.174 1.00 95.31 106 ARG A O 1
ATOM 833 N N . ILE A 1 107 ? 2.051 -3.849 -4.010 1.00 94.81 107 ILE A N 1
ATOM 834 C CA . ILE A 1 107 ? 2.553 -5.124 -3.481 1.00 94.81 107 ILE A CA 1
ATOM 835 C C . ILE A 1 107 ? 1.506 -6.224 -3.711 1.00 94.81 107 ILE A C 1
ATOM 837 O O . ILE A 1 107 ? 0.340 -6.107 -3.306 1.00 94.81 107 ILE A O 1
ATOM 841 N N . ARG A 1 108 ? 1.925 -7.306 -4.378 1.00 92.44 108 ARG A N 1
ATOM 842 C CA . ARG A 1 108 ? 1.134 -8.526 -4.609 1.00 92.44 108 ARG A CA 1
ATOM 843 C C . ARG A 1 108 ? 1.385 -9.560 -3.521 1.00 92.44 108 ARG A C 1
ATOM 845 O O . ARG A 1 108 ? 0.423 -10.083 -2.964 1.00 92.44 108 ARG A O 1
ATOM 852 N N . THR A 1 109 ? 2.652 -9.777 -3.186 1.00 92.31 109 THR A N 1
ATOM 853 C CA . THR A 1 109 ? 3.091 -10.661 -2.104 1.00 92.31 109 THR A CA 1
ATOM 854 C C . THR A 1 109 ? 4.142 -9.930 -1.285 1.00 92.31 109 THR A C 1
ATOM 856 O O . THR A 1 109 ? 5.097 -9.403 -1.850 1.00 92.31 109 THR A O 1
ATOM 859 N N . ARG A 1 110 ? 3.958 -9.879 0.037 1.00 91.19 110 ARG A N 1
ATOM 860 C CA . ARG A 1 110 ? 4.933 -9.277 0.952 1.00 91.19 110 ARG A CA 1
ATOM 861 C C . ARG A 1 110 ? 6.201 -10.134 1.010 1.00 91.19 110 ARG A C 1
ATOM 863 O O . ARG A 1 110 ? 6.092 -11.358 0.981 1.00 91.19 110 ARG A O 1
ATOM 870 N N . GLY A 1 111 ? 7.359 -9.489 1.121 1.00 93.00 111 GLY A N 1
ATOM 871 C CA . GLY A 1 111 ? 8.619 -10.174 1.378 1.00 93.00 111 GLY A CA 1
ATOM 872 C C . GLY A 1 111 ? 8.804 -10.598 2.838 1.00 93.00 111 GLY A C 1
ATOM 873 O O . GLY A 1 111 ? 7.916 -10.477 3.688 1.00 93.00 111 GLY A O 1
ATOM 874 N N . GLU A 1 112 ? 9.989 -11.127 3.117 1.00 91.25 112 GLU A N 1
ATOM 875 C CA . GLU A 1 112 ? 10.428 -11.577 4.429 1.00 91.25 112 GLU A CA 1
ATOM 876 C C . GLU A 1 112 ? 11.526 -10.666 4.984 1.00 91.25 112 GLU A C 1
ATOM 878 O O . GLU A 1 112 ? 12.512 -10.344 4.315 1.00 91.25 112 GLU A O 1
ATOM 883 N N . GLY A 1 113 ? 11.391 -10.319 6.264 1.00 90.31 113 GLY A N 1
ATOM 884 C CA . GLY A 1 113 ? 12.316 -9.417 6.944 1.00 90.31 113 GLY A CA 1
ATOM 885 C C . GLY A 1 113 ? 12.112 -7.950 6.558 1.00 90.31 113 GLY A C 1
ATOM 886 O O . GLY A 1 113 ? 11.200 -7.603 5.823 1.00 90.31 113 GLY A O 1
ATOM 887 N N . TYR A 1 114 ? 12.959 -7.084 7.115 1.00 86.75 114 TYR A N 1
ATOM 888 C CA . TYR A 1 114 ? 12.904 -5.629 6.898 1.00 86.75 114 TYR A CA 1
ATOM 889 C C . TYR A 1 114 ? 14.120 -5.096 6.133 1.00 86.75 114 TYR A C 1
ATOM 891 O O . TYR A 1 114 ? 14.218 -3.896 5.885 1.00 86.75 114 TYR A O 1
ATOM 899 N N . ALA A 1 115 ? 15.079 -5.970 5.814 1.00 93.81 115 ALA A N 1
ATOM 900 C CA . ALA A 1 115 ? 16.269 -5.595 5.068 1.00 93.81 115 ALA A CA 1
ATOM 901 C C . ALA A 1 115 ? 15.896 -5.305 3.613 1.00 93.81 115 ALA A C 1
ATOM 903 O O . ALA A 1 115 ? 15.100 -6.031 3.015 1.00 93.81 115 ALA A O 1
ATOM 904 N N . ARG A 1 116 ? 16.496 -4.251 3.064 1.00 95.94 116 ARG A N 1
ATOM 905 C CA . ARG A 1 116 ? 16.290 -3.792 1.693 1.00 95.94 116 ARG A CA 1
ATOM 906 C C . ARG A 1 116 ? 17.647 -3.626 1.008 1.00 95.94 116 ARG A C 1
ATOM 908 O O . ARG A 1 116 ? 18.607 -3.294 1.712 1.00 95.94 116 ARG A O 1
ATOM 915 N N . PRO A 1 117 ? 17.748 -3.859 -0.311 1.00 97.06 117 PRO A N 1
ATOM 916 C CA . PRO A 1 117 ? 18.965 -3.571 -1.061 1.00 97.06 117 PRO A CA 1
ATOM 917 C C . PRO A 1 117 ? 19.338 -2.088 -0.965 1.00 97.06 117 PRO A C 1
ATOM 919 O O . PRO A 1 117 ? 18.465 -1.223 -0.989 1.00 97.06 117 PRO A O 1
ATOM 922 N N . ASN A 1 118 ? 20.630 -1.803 -0.864 1.00 95.44 118 ASN A N 1
ATOM 923 C CA . ASN A 1 118 ? 21.206 -0.468 -0.997 1.00 95.44 118 ASN A CA 1
ATOM 924 C C . ASN A 1 118 ? 22.027 -0.371 -2.293 1.00 95.44 118 ASN A C 1
ATOM 926 O O . ASN A 1 118 ? 22.240 -1.376 -2.968 1.00 95.44 118 ASN A O 1
ATOM 930 N N . ASP A 1 119 ? 22.492 0.832 -2.623 1.00 95.56 119 ASP A N 1
ATOM 931 C CA . ASP A 1 119 ? 23.461 1.059 -3.702 1.00 95.56 119 ASP A CA 1
ATOM 932 C C . ASP A 1 119 ? 24.691 0.139 -3.549 1.00 95.56 119 ASP A C 1
ATOM 934 O O . ASP A 1 119 ? 25.216 -0.022 -2.439 1.00 95.56 119 ASP A O 1
ATOM 938 N N . GLY A 1 120 ? 25.097 -0.521 -4.637 1.00 95.69 120 GLY A N 1
ATOM 939 C CA . GLY A 1 120 ? 26.161 -1.530 -4.657 1.00 95.69 120 GLY A CA 1
ATOM 940 C C . GLY A 1 120 ? 25.761 -2.930 -4.160 1.00 95.69 120 GLY A C 1
ATOM 941 O O . GLY A 1 120 ? 26.601 -3.828 -4.079 1.00 95.69 120 GLY A O 1
ATOM 942 N N . ALA A 1 121 ? 24.498 -3.166 -3.781 1.00 97.62 121 ALA A N 1
ATOM 943 C CA . ALA A 1 121 ? 24.047 -4.502 -3.391 1.00 97.62 121 ALA A CA 1
ATOM 944 C C . ALA A 1 121 ? 23.888 -5.423 -4.608 1.00 97.62 121 ALA A C 1
ATOM 946 O O . ALA A 1 121 ? 23.254 -5.058 -5.595 1.00 97.62 121 ALA A O 1
ATOM 947 N N . MET A 1 122 ? 24.359 -6.667 -4.493 1.00 98.06 122 MET A N 1
ATOM 948 C CA . MET A 1 122 ? 24.027 -7.722 -5.453 1.00 98.06 122 MET A CA 1
ATOM 949 C C . MET A 1 122 ? 22.594 -8.211 -5.231 1.00 98.06 122 MET A C 1
ATOM 951 O O . MET A 1 122 ? 22.256 -8.681 -4.140 1.00 98.06 122 MET A O 1
ATOM 955 N N . VAL A 1 123 ? 21.763 -8.130 -6.270 1.00 98.00 123 VAL A N 1
ATOM 956 C CA . VAL A 1 123 ? 20.356 -8.549 -6.248 1.00 98.00 123 VAL A CA 1
ATOM 957 C C . VAL A 1 123 ? 20.077 -9.616 -7.296 1.00 98.00 123 VAL A C 1
ATOM 959 O O . VAL A 1 123 ? 20.596 -9.563 -8.406 1.00 98.00 123 VAL A O 1
ATOM 962 N N . GLU A 1 124 ? 19.212 -10.566 -6.945 1.00 98.38 124 GLU A N 1
ATOM 963 C CA . GLU A 1 124 ? 18.633 -11.544 -7.866 1.00 98.38 124 GLU A CA 1
ATOM 964 C C . GLU A 1 124 ? 17.157 -11.198 -8.070 1.00 98.38 124 GLU A C 1
ATOM 966 O O . GLU A 1 124 ? 16.382 -11.185 -7.109 1.00 98.38 124 GLU A O 1
ATOM 971 N N . VAL A 1 125 ? 16.768 -10.881 -9.306 1.00 98.19 125 VAL A N 1
ATOM 972 C CA . VAL A 1 125 ? 15.411 -10.434 -9.643 1.00 98.19 125 VAL A CA 1
ATOM 973 C C . VAL A 1 125 ? 14.848 -11.211 -10.826 1.00 98.19 125 VAL A C 1
ATOM 975 O O . VAL A 1 125 ? 15.540 -11.457 -11.810 1.00 98.19 125 VAL A O 1
ATOM 978 N N . ALA A 1 126 ? 13.562 -11.543 -10.750 1.00 98.44 126 ALA A N 1
ATOM 979 C CA . ALA A 1 126 ? 12.754 -11.925 -11.902 1.00 98.44 126 ALA A CA 1
ATOM 980 C C . ALA A 1 126 ? 11.889 -10.720 -12.287 1.00 98.44 126 ALA A C 1
ATOM 982 O O . ALA A 1 126 ? 11.204 -10.160 -11.427 1.00 98.44 126 ALA A O 1
ATOM 983 N N . LEU A 1 127 ? 11.931 -10.302 -13.552 1.00 98.00 127 LEU A N 1
ATOM 984 C CA . LEU A 1 127 ? 11.217 -9.119 -14.031 1.00 98.00 127 LEU A CA 1
ATOM 985 C C . LEU A 1 127 ? 10.409 -9.401 -15.294 1.00 98.00 127 LEU A C 1
ATOM 987 O O . LEU A 1 127 ? 10.798 -10.204 -16.142 1.00 98.00 127 LEU A O 1
ATOM 991 N N . GLU A 1 128 ? 9.307 -8.665 -15.423 1.00 98.44 128 GLU A N 1
ATOM 992 C CA . GLU A 1 128 ? 8.480 -8.577 -16.622 1.00 98.44 128 GLU A CA 1
ATOM 993 C C . GLU A 1 128 ? 8.167 -7.102 -16.909 1.00 98.44 128 GLU A C 1
ATOM 995 O O . GLU A 1 128 ? 7.549 -6.410 -16.098 1.00 98.44 128 GLU A O 1
ATOM 1000 N N . GLY A 1 129 ? 8.610 -6.606 -18.063 1.00 97.88 129 GLY A N 1
ATOM 1001 C CA . GLY A 1 129 ? 8.397 -5.239 -18.525 1.00 97.88 129 GLY A CA 1
ATOM 1002 C C . GLY A 1 129 ? 7.228 -5.151 -19.502 1.00 97.88 129 GLY A C 1
ATOM 1003 O O . GLY A 1 129 ? 7.219 -5.832 -20.529 1.00 97.88 129 GLY A O 1
ATOM 1004 N N . TYR A 1 130 ? 6.264 -4.272 -19.218 1.00 97.62 130 TYR A N 1
ATOM 1005 C CA . TYR A 1 130 ? 5.084 -4.044 -20.055 1.00 97.62 130 TYR A CA 1
ATOM 1006 C C . TYR A 1 130 ? 4.992 -2.588 -20.519 1.00 97.62 130 TYR A C 1
ATOM 1008 O O . TYR A 1 130 ? 5.213 -1.659 -19.746 1.00 97.62 130 TYR A O 1
ATOM 1016 N N . HIS A 1 131 ? 4.590 -2.377 -21.772 1.00 96.00 131 HIS A N 1
ATOM 1017 C CA . HIS A 1 131 ? 4.229 -1.063 -22.301 1.00 96.00 131 HIS A CA 1
ATOM 1018 C C . HIS A 1 131 ? 2.882 -1.159 -23.020 1.00 96.00 131 HIS A C 1
ATOM 1020 O O . HIS A 1 131 ? 2.749 -1.898 -23.993 1.00 96.00 131 HIS A O 1
ATOM 1026 N N . LYS A 1 132 ? 1.872 -0.420 -22.534 1.00 94.00 132 LYS A N 1
ATOM 1027 C CA . LYS A 1 132 ? 0.475 -0.507 -23.015 1.00 94.00 132 LYS A CA 1
ATOM 1028 C C . LYS A 1 132 ? -0.016 -1.962 -23.085 1.00 94.00 132 LYS A C 1
ATOM 1030 O O . LYS A 1 132 ? -0.462 -2.420 -24.133 1.00 94.00 132 LYS A O 1
ATOM 1035 N N . ASP A 1 133 ? 0.171 -2.689 -21.982 1.00 93.25 133 ASP A N 1
ATOM 1036 C CA . ASP A 1 133 ? -0.177 -4.109 -21.809 1.00 93.25 133 ASP A CA 1
ATOM 1037 C C . ASP A 1 133 ? 0.570 -5.099 -22.725 1.00 93.25 133 ASP A C 1
ATOM 1039 O O . ASP A 1 133 ? 0.331 -6.305 -22.669 1.00 93.25 133 ASP A O 1
ATOM 1043 N N . ARG A 1 134 ? 1.525 -4.631 -23.538 1.00 96.38 134 ARG A N 1
ATOM 1044 C CA . ARG A 1 134 ? 2.406 -5.487 -24.335 1.00 96.38 134 ARG A CA 1
ATOM 1045 C C . ARG A 1 134 ? 3.691 -5.777 -23.565 1.00 96.38 134 ARG A C 1
ATOM 1047 O O . ARG A 1 134 ? 4.444 -4.851 -23.265 1.00 96.38 134 ARG A O 1
ATOM 1054 N N . LEU A 1 135 ? 3.950 -7.056 -23.298 1.00 97.00 135 LEU A N 1
ATOM 1055 C CA . LEU A 1 135 ? 5.227 -7.535 -22.766 1.00 97.00 135 LEU A CA 1
ATOM 1056 C C . LEU A 1 135 ? 6.363 -7.200 -23.752 1.00 97.00 135 LEU A C 1
ATOM 1058 O O . LEU A 1 135 ? 6.247 -7.500 -24.944 1.00 97.00 135 LEU A O 1
ATOM 1062 N N . PHE A 1 136 ? 7.439 -6.583 -23.262 1.00 96.69 136 PHE A N 1
ATOM 1063 C CA . PHE A 1 136 ? 8.637 -6.244 -24.046 1.00 96.69 136 PHE A CA 1
ATOM 1064 C C . PHE A 1 136 ? 9.945 -6.777 -23.439 1.00 96.69 136 PHE A C 1
ATOM 1066 O O . PHE A 1 136 ? 10.955 -6.840 -24.139 1.00 96.69 136 PHE A O 1
ATOM 1073 N N . ASP A 1 137 ? 9.946 -7.157 -22.159 1.00 96.94 137 ASP A N 1
ATOM 1074 C CA . ASP A 1 137 ? 11.107 -7.739 -21.483 1.00 96.94 137 ASP A CA 1
ATOM 1075 C C . ASP A 1 137 ? 10.650 -8.779 -20.456 1.00 96.94 137 ASP A C 1
ATOM 1077 O O . ASP A 1 137 ? 9.686 -8.542 -19.735 1.00 96.94 137 ASP A O 1
ATOM 1081 N N . GLN A 1 138 ? 11.317 -9.928 -20.396 1.00 98.06 138 GLN A N 1
ATOM 1082 C CA . GLN A 1 138 ? 11.069 -10.969 -19.396 1.00 98.06 138 GLN A CA 1
ATOM 1083 C C . GLN A 1 138 ? 12.375 -11.711 -19.142 1.00 98.06 138 GLN A C 1
ATOM 1085 O O . GLN A 1 138 ? 12.881 -12.401 -20.031 1.00 98.06 138 GLN A O 1
ATOM 1090 N N . ARG A 1 139 ? 12.952 -11.527 -17.954 1.00 97.56 139 ARG A N 1
ATOM 1091 C CA . ARG A 1 139 ? 14.286 -12.035 -17.615 1.00 97.56 139 ARG A CA 1
ATOM 1092 C C . ARG A 1 139 ? 14.403 -12.335 -16.127 1.00 97.56 139 ARG A C 1
ATOM 1094 O O . ARG A 1 139 ? 13.736 -11.717 -15.302 1.00 97.56 139 ARG A O 1
ATOM 1101 N N . GLU A 1 140 ? 15.323 -13.233 -15.811 1.00 98.19 140 GLU A N 1
ATOM 1102 C CA . GLU A 1 140 ? 15.905 -13.371 -14.480 1.00 98.19 140 GLU A CA 1
ATOM 1103 C C . GLU A 1 140 ? 17.335 -12.832 -14.543 1.00 98.19 140 GLU A C 1
ATOM 1105 O O . GLU A 1 140 ? 18.086 -13.168 -15.463 1.00 98.19 140 GLU A O 1
ATOM 1110 N N . LEU A 1 141 ? 17.695 -11.948 -13.615 1.00 97.06 141 LEU A N 1
ATOM 1111 C CA . LEU A 1 141 ? 18.977 -11.251 -13.595 1.00 97.06 141 LEU A CA 1
ATOM 1112 C C . LEU A 1 141 ? 19.597 -11.325 -12.202 1.00 97.06 141 LEU A C 1
ATOM 1114 O O . LEU A 1 141 ? 18.897 -11.221 -11.198 1.00 97.06 141 LEU A O 1
ATOM 1118 N N . CYS A 1 142 ? 20.921 -11.440 -12.166 1.00 98.00 142 CYS A N 1
ATOM 1119 C CA . CYS A 1 142 ? 21.737 -11.177 -10.989 1.00 98.00 142 CYS A CA 1
ATOM 1120 C C . CYS A 1 142 ? 22.661 -10.008 -11.333 1.00 98.00 142 CYS A C 1
ATOM 1122 O O . CYS A 1 142 ? 23.422 -10.113 -12.298 1.00 98.00 142 CYS A O 1
ATOM 1124 N N . PHE A 1 143 ? 22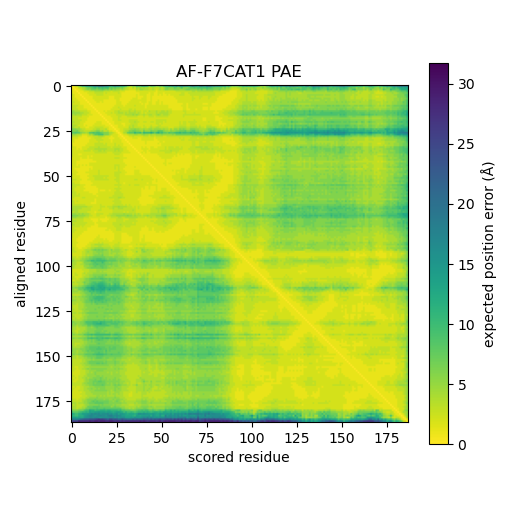.545 -8.887 -10.624 1.00 98.12 143 PHE A N 1
ATOM 1125 C CA . PHE A 1 143 ? 23.289 -7.664 -10.939 1.00 98.12 143 PHE A CA 1
ATOM 1126 C C . PHE A 1 143 ? 23.517 -6.791 -9.702 1.00 98.12 143 PHE A C 1
ATOM 1128 O O . PHE A 1 143 ? 22.893 -7.011 -8.663 1.00 98.12 143 PHE A O 1
ATOM 1135 N N . GLU A 1 144 ? 24.425 -5.824 -9.817 1.00 98.19 144 GLU A N 1
ATOM 1136 C CA . GLU A 1 144 ? 24.712 -4.834 -8.779 1.00 98.19 144 GLU A CA 1
ATOM 1137 C C . GLU A 1 144 ? 23.775 -3.624 -8.921 1.00 98.19 144 GLU A C 1
ATOM 1139 O O . GLU A 1 144 ? 23.659 -3.042 -10.002 1.00 98.19 144 GLU A O 1
ATOM 1144 N N . VAL A 1 145 ? 23.086 -3.245 -7.841 1.00 97.38 145 VAL A N 1
ATOM 1145 C CA . VAL A 1 145 ? 22.252 -2.031 -7.805 1.00 97.38 145 VAL A CA 1
ATOM 1146 C C . VAL A 1 145 ? 23.128 -0.806 -8.065 1.00 97.38 145 VAL A C 1
ATOM 1148 O O . VAL A 1 145 ? 24.105 -0.599 -7.351 1.00 97.38 145 VAL A O 1
ATOM 1151 N N . GLY A 1 146 ? 22.750 0.003 -9.054 1.00 95.88 146 GLY A N 1
ATOM 1152 C CA . GLY A 1 146 ? 23.530 1.133 -9.564 1.00 95.88 146 GLY A CA 1
ATOM 1153 C C . GLY A 1 146 ? 24.125 0.871 -10.953 1.00 95.88 146 GLY A C 1
ATOM 1154 O O . GLY A 1 146 ? 24.505 1.816 -11.644 1.00 95.88 146 GLY A O 1
ATOM 1155 N N . GLU A 1 147 ? 24.164 -0.389 -11.403 1.00 96.81 147 GLU A N 1
ATOM 1156 C CA . GLU A 1 147 ? 24.695 -0.784 -12.716 1.00 96.81 147 GLU A CA 1
ATOM 1157 C C . GLU A 1 147 ? 23.610 -1.240 -13.715 1.00 96.81 147 GLU A C 1
ATOM 1159 O O . GLU A 1 147 ? 23.927 -1.720 -14.813 1.00 96.81 147 GLU A O 1
ATOM 1164 N N . GLY A 1 148 ? 22.322 -1.092 -13.383 1.00 95.06 148 GLY A N 1
ATOM 1165 C CA . GLY A 1 148 ? 21.206 -1.610 -14.181 1.00 95.06 148 GLY A CA 1
ATOM 1166 C C . GLY A 1 148 ? 21.059 -0.996 -15.577 1.00 95.06 148 GLY A C 1
ATOM 1167 O O . GLY A 1 148 ? 20.586 -1.682 -16.490 1.00 95.06 148 GLY A O 1
ATOM 1168 N N . GLU A 1 149 ? 21.523 0.238 -15.800 1.00 94.50 149 GLU A N 1
ATOM 1169 C CA . GLU A 1 149 ? 21.501 0.881 -17.127 1.00 94.50 149 GLU A CA 1
ATOM 1170 C C . GLU A 1 149 ? 22.229 0.031 -18.184 1.00 94.50 149 GLU A C 1
ATOM 1172 O O . GLU A 1 149 ? 21.740 -0.138 -19.305 1.00 94.50 149 GLU A O 1
ATOM 1177 N N . SER A 1 150 ? 23.355 -0.590 -17.808 1.00 94.25 150 SER A N 1
ATOM 1178 C CA . SER A 1 150 ? 24.140 -1.470 -18.689 1.00 94.25 150 SER A CA 1
ATOM 1179 C C . SER A 1 150 ? 23.382 -2.735 -19.125 1.00 94.25 150 SER A C 1
ATOM 1181 O O . SER A 1 150 ? 23.732 -3.363 -20.127 1.00 94.25 150 SER A O 1
ATOM 1183 N N . LEU A 1 151 ? 22.317 -3.087 -18.397 1.00 95.25 151 LEU A N 1
ATOM 1184 C CA . LEU A 1 151 ? 21.448 -4.243 -18.623 1.00 95.25 151 LEU A CA 1
ATOM 1185 C C . LEU A 1 151 ? 20.095 -3.865 -19.243 1.00 95.25 151 LEU A C 1
ATOM 1187 O O . LEU A 1 151 ? 19.178 -4.699 -19.278 1.00 95.25 151 LEU A O 1
ATOM 1191 N N . ASP A 1 152 ? 19.980 -2.635 -19.751 1.00 95.94 152 ASP A N 1
ATOM 1192 C CA . ASP A 1 152 ? 18.758 -2.037 -20.286 1.00 95.94 152 ASP A CA 1
ATOM 1193 C C . ASP A 1 152 ? 17.630 -1.899 -19.247 1.00 95.94 152 ASP A C 1
ATOM 1195 O O . ASP A 1 152 ? 16.451 -1.997 -19.600 1.00 95.94 152 ASP A O 1
ATOM 1199 N N . LEU A 1 153 ? 17.963 -1.689 -17.970 1.00 96.62 153 LEU A N 1
ATOM 1200 C CA . LEU A 1 153 ? 16.980 -1.422 -16.919 1.00 96.62 153 LEU A CA 1
ATOM 1201 C C . LEU A 1 153 ? 16.776 0.093 -16.744 1.00 96.62 153 LEU A C 1
ATOM 1203 O O . LEU A 1 153 ? 17.746 0.847 -16.789 1.00 96.62 153 LEU A O 1
ATOM 1207 N N . PRO A 1 154 ? 15.531 0.571 -16.567 1.00 96.94 154 PRO A N 1
ATOM 1208 C CA . PRO A 1 154 ? 15.281 1.977 -16.267 1.00 96.94 154 PRO A CA 1
ATOM 1209 C C . PRO A 1 154 ? 15.660 2.312 -14.817 1.00 96.94 154 PRO A C 1
ATOM 1211 O O . PRO A 1 154 ? 15.455 1.487 -13.926 1.00 96.94 154 PRO A O 1
ATOM 1214 N N . CYS A 1 155 ? 16.107 3.546 -14.559 1.00 95.69 155 CYS A N 1
ATOM 1215 C CA . CYS A 1 155 ? 16.523 3.990 -13.220 1.00 95.69 155 CYS A CA 1
ATOM 1216 C C . CYS A 1 155 ? 15.440 3.775 -12.149 1.00 95.69 155 CYS A C 1
ATOM 1218 O O . CYS A 1 155 ? 15.725 3.285 -11.058 1.00 95.69 155 CYS A O 1
ATOM 1220 N N . GLY A 1 156 ? 14.172 4.031 -12.485 1.00 97.56 156 GLY A N 1
ATOM 1221 C CA . GLY A 1 156 ? 13.060 3.846 -11.558 1.00 97.56 156 GLY A CA 1
ATOM 1222 C C . GLY A 1 156 ? 12.825 2.393 -11.141 1.00 97.56 156 GLY A C 1
ATOM 1223 O O . GLY A 1 156 ? 12.228 2.151 -10.094 1.00 97.56 156 GLY A O 1
ATOM 1224 N N . LEU A 1 157 ? 13.296 1.410 -11.920 1.00 97.94 157 LEU A N 1
ATOM 1225 C CA . LEU A 1 157 ? 13.257 0.009 -11.500 1.00 97.94 157 LEU A CA 1
ATOM 1226 C C . LEU A 1 157 ? 14.291 -0.263 -10.401 1.00 97.94 157 LEU A C 1
ATOM 1228 O O . LEU A 1 157 ? 13.966 -0.935 -9.425 1.00 97.94 157 LEU A O 1
ATOM 1232 N N . GLU A 1 158 ? 15.505 0.272 -10.527 1.00 97.44 158 GLU A N 1
ATOM 1233 C CA . GLU A 1 158 ? 16.548 0.129 -9.503 1.00 97.44 158 GLU A CA 1
ATOM 1234 C C . GLU A 1 158 ? 16.165 0.854 -8.209 1.00 97.44 158 GLU A C 1
ATOM 1236 O O . GLU A 1 158 ? 16.301 0.294 -7.119 1.00 97.44 158 GLU A O 1
ATOM 1241 N N . GLU A 1 159 ? 15.602 2.060 -8.318 1.00 97.25 159 GLU A N 1
ATOM 1242 C CA . GLU A 1 159 ? 15.025 2.782 -7.178 1.00 97.25 159 GLU A CA 1
ATOM 1243 C C . GLU A 1 159 ? 13.912 1.971 -6.501 1.00 97.25 159 GLU A C 1
ATOM 1245 O O . GLU A 1 159 ? 13.853 1.889 -5.271 1.00 97.25 159 GLU A O 1
ATOM 1250 N N . ALA A 1 160 ? 13.051 1.311 -7.283 1.00 97.88 160 ALA A N 1
ATOM 1251 C CA . ALA A 1 160 ? 12.004 0.467 -6.727 1.00 97.88 160 ALA A CA 1
ATOM 1252 C C . ALA A 1 160 ? 12.563 -0.764 -6.003 1.00 97.88 160 ALA A C 1
ATOM 1254 O O . ALA A 1 160 ? 12.114 -1.054 -4.894 1.00 97.88 160 ALA A O 1
ATOM 1255 N N . ILE A 1 161 ? 13.562 -1.447 -6.572 1.00 97.81 161 ILE A N 1
ATOM 1256 C CA . ILE A 1 161 ? 14.215 -2.621 -5.964 1.00 97.81 161 ILE A CA 1
ATOM 1257 C C . ILE A 1 161 ? 14.807 -2.276 -4.590 1.00 97.81 161 ILE A C 1
ATOM 1259 O O . ILE A 1 161 ? 14.644 -3.046 -3.644 1.00 97.81 161 ILE A O 1
ATOM 1263 N N . GLN A 1 162 ? 15.398 -1.090 -4.430 1.00 97.44 162 GLN A N 1
ATOM 1264 C CA . GLN A 1 162 ? 15.921 -0.610 -3.140 1.00 97.44 162 GLN A CA 1
ATOM 1265 C C . GLN A 1 162 ? 14.834 -0.393 -2.068 1.00 97.44 162 GLN A C 1
ATOM 1267 O O . GLN A 1 162 ? 15.126 -0.219 -0.882 1.00 97.44 162 GLN A O 1
ATOM 1272 N N . ARG A 1 163 ? 13.552 -0.412 -2.448 1.00 96.25 163 ARG A N 1
ATOM 1273 C CA . ARG A 1 163 ? 12.406 -0.331 -1.529 1.00 96.25 163 ARG A CA 1
ATOM 1274 C C . ARG A 1 163 ? 11.739 -1.688 -1.282 1.00 96.25 163 ARG A C 1
ATOM 1276 O O . ARG A 1 163 ? 10.805 -1.745 -0.474 1.00 96.25 163 ARG A O 1
ATOM 1283 N N . MET A 1 164 ? 12.207 -2.759 -1.928 1.00 96.75 164 MET A N 1
ATOM 1284 C CA . MET A 1 164 ? 11.637 -4.106 -1.833 1.00 96.75 164 MET A CA 1
ATOM 1285 C C . MET A 1 164 ? 12.289 -4.956 -0.736 1.00 96.75 164 MET A C 1
ATOM 1287 O O . MET A 1 164 ? 13.474 -4.828 -0.430 1.00 96.75 164 MET A O 1
ATOM 1291 N N . GLU A 1 165 ? 11.492 -5.847 -0.149 1.00 95.69 165 GLU A N 1
ATOM 1292 C CA . GLU A 1 165 ? 11.945 -6.878 0.793 1.00 95.69 165 GLU A CA 1
ATOM 1293 C C . GLU A 1 165 ? 12.317 -8.181 0.057 1.00 95.69 165 GLU A C 1
ATOM 1295 O O . GLU A 1 165 ? 11.857 -8.455 -1.055 1.00 95.69 165 GLU A O 1
ATOM 1300 N N . LYS A 1 166 ? 13.130 -9.039 0.688 1.00 97.06 166 LYS A N 1
ATOM 1301 C CA . LYS A 1 166 ? 13.484 -10.349 0.117 1.00 97.06 166 LYS A CA 1
ATOM 1302 C C . LYS A 1 166 ? 12.219 -11.172 -0.155 1.00 97.06 166 LYS A C 1
ATOM 1304 O O . LYS A 1 166 ? 11.440 -11.416 0.758 1.00 97.06 166 LYS A O 1
ATOM 1309 N N . GLY A 1 167 ? 12.042 -11.648 -1.388 1.00 96.69 167 GLY A N 1
ATOM 1310 C CA . GLY A 1 167 ? 10.873 -12.446 -1.782 1.00 96.69 167 GLY A CA 1
ATOM 1311 C C . GLY A 1 167 ? 9.593 -11.635 -2.019 1.00 96.69 167 GLY A C 1
ATOM 1312 O O . GLY A 1 167 ? 8.536 -12.226 -2.237 1.00 96.69 167 GLY A O 1
ATOM 1313 N N . GLU A 1 168 ? 9.663 -10.300 -1.988 1.00 97.38 168 GLU A N 1
ATOM 1314 C CA . GLU A 1 168 ? 8.541 -9.441 -2.361 1.00 97.38 168 GLU A CA 1
ATOM 1315 C C . GLU A 1 168 ? 8.199 -9.603 -3.850 1.00 97.38 168 GLU A C 1
ATOM 1317 O O . GLU A 1 168 ? 9.074 -9.600 -4.714 1.00 97.38 168 GLU A O 1
ATOM 1322 N N . HIS A 1 169 ? 6.904 -9.688 -4.156 1.00 97.12 169 HIS A N 1
ATOM 1323 C CA . HIS A 1 169 ? 6.386 -9.596 -5.518 1.00 97.12 169 HIS A CA 1
ATOM 1324 C C . HIS A 1 169 ? 5.514 -8.348 -5.628 1.00 97.12 169 HIS A C 1
ATOM 1326 O O . HIS A 1 169 ? 4.495 -8.231 -4.939 1.00 97.12 169 HIS A O 1
ATOM 1332 N N . SER A 1 170 ? 5.897 -7.439 -6.521 1.00 97.12 170 SER A N 1
ATOM 1333 C CA . SER A 1 170 ? 5.271 -6.129 -6.684 1.00 97.12 170 SER A CA 1
ATOM 1334 C C . SER A 1 170 ? 5.089 -5.778 -8.155 1.00 97.12 170 SER A C 1
ATOM 1336 O O . SER A 1 170 ? 5.896 -6.150 -8.999 1.00 97.12 170 SER A O 1
ATOM 1338 N N . ILE A 1 171 ? 4.027 -5.028 -8.452 1.00 97.44 171 ILE A N 1
ATOM 1339 C CA . ILE A 1 171 ? 3.893 -4.313 -9.725 1.00 97.44 171 ILE A CA 1
ATOM 1340 C C . ILE A 1 171 ? 4.379 -2.887 -9.499 1.00 97.44 171 ILE A C 1
ATOM 1342 O O . ILE A 1 171 ? 3.938 -2.238 -8.548 1.00 97.44 171 ILE A O 1
ATOM 1346 N N . VAL A 1 172 ? 5.251 -2.404 -10.379 1.00 98.12 172 VAL A N 1
ATOM 1347 C CA . VAL A 1 172 ? 5.790 -1.044 -10.341 1.00 98.12 172 VAL A CA 1
ATOM 1348 C C . VAL A 1 172 ? 5.384 -0.312 -11.618 1.00 98.12 172 VAL A C 1
ATOM 1350 O O . VAL A 1 172 ? 5.554 -0.828 -12.721 1.00 98.12 172 VAL A O 1
ATOM 1353 N N . TYR A 1 173 ? 4.828 0.885 -11.466 1.00 97.81 173 TYR A N 1
ATOM 1354 C CA . TYR A 1 173 ? 4.455 1.775 -12.559 1.00 97.81 173 TYR A CA 1
ATOM 1355 C C . TYR A 1 173 ? 5.440 2.936 -12.608 1.00 97.81 173 TYR A C 1
ATOM 1357 O O . TYR A 1 173 ? 5.610 3.634 -11.611 1.00 97.81 173 TYR A O 1
ATOM 1365 N N . LEU A 1 174 ? 6.056 3.146 -13.770 1.00 98.06 174 LEU A N 1
ATOM 1366 C CA . LEU A 1 174 ? 7.068 4.177 -13.981 1.00 98.06 174 LEU A CA 1
ATOM 1367 C C . LEU A 1 174 ? 6.528 5.263 -14.915 1.00 98.06 174 LEU A C 1
ATOM 1369 O O . LEU A 1 174 ? 6.081 4.970 -16.029 1.00 98.06 174 LEU A O 1
ATOM 1373 N N . LYS A 1 175 ? 6.589 6.527 -14.488 1.00 97.31 175 LYS A N 1
ATOM 1374 C CA . LYS A 1 175 ? 6.447 7.669 -15.401 1.00 97.31 175 LYS A CA 1
ATOM 1375 C C . LYS A 1 175 ? 7.649 7.731 -16.351 1.00 97.31 175 LYS A C 1
ATOM 1377 O O . LYS A 1 175 ? 8.717 7.229 -16.010 1.00 97.31 175 LYS A O 1
ATOM 1382 N N . PRO A 1 176 ? 7.530 8.403 -17.515 1.00 96.81 176 PRO A N 1
ATOM 1383 C CA . PRO A 1 176 ? 8.632 8.513 -18.471 1.00 96.81 176 PRO A CA 1
ATOM 1384 C C . PRO A 1 176 ? 9.954 9.011 -17.870 1.00 96.81 176 PRO A C 1
ATOM 1386 O O . PRO A 1 176 ? 11.004 8.510 -18.259 1.00 96.81 176 PRO A O 1
ATOM 1389 N N . SER A 1 177 ? 9.906 9.939 -16.906 1.00 96.19 177 SER A N 1
ATOM 1390 C CA . SER A 1 177 ? 11.082 10.476 -16.201 1.00 96.19 177 SER A CA 1
ATOM 1391 C C . SER A 1 177 ? 11.871 9.429 -15.410 1.00 96.19 177 SER A C 1
ATOM 1393 O O . SER A 1 177 ? 13.072 9.594 -15.255 1.00 96.19 177 SER A O 1
ATOM 1395 N N . TYR A 1 178 ? 11.212 8.355 -14.974 1.00 97.19 178 TYR A N 1
ATOM 1396 C CA . TYR A 1 178 ? 11.800 7.235 -14.231 1.00 97.19 178 TYR A CA 1
ATOM 1397 C C . TYR A 1 178 ? 11.914 5.960 -15.084 1.00 97.19 178 TYR A C 1
ATOM 1399 O O . TYR A 1 178 ? 12.272 4.895 -14.585 1.00 97.19 178 TYR A O 1
ATOM 1407 N N . ALA A 1 179 ? 11.567 6.049 -16.371 1.00 97.00 179 ALA A N 1
ATOM 1408 C CA . ALA A 1 179 ? 11.662 4.970 -17.347 1.00 97.00 179 ALA A CA 1
ATOM 1409 C C . ALA A 1 179 ? 12.842 5.237 -18.303 1.00 97.00 179 ALA A C 1
ATOM 1411 O O . ALA A 1 179 ? 13.941 5.557 -17.869 1.00 97.00 179 ALA A O 1
ATOM 1412 N N . PHE A 1 180 ? 12.621 5.141 -19.617 1.00 95.44 180 PHE A N 1
ATOM 1413 C CA . PHE A 1 180 ? 13.631 5.440 -20.644 1.00 95.44 180 PHE A CA 1
ATOM 1414 C C . PHE A 1 180 ? 13.581 6.893 -21.159 1.00 95.44 180 PHE A C 1
ATOM 1416 O O . PHE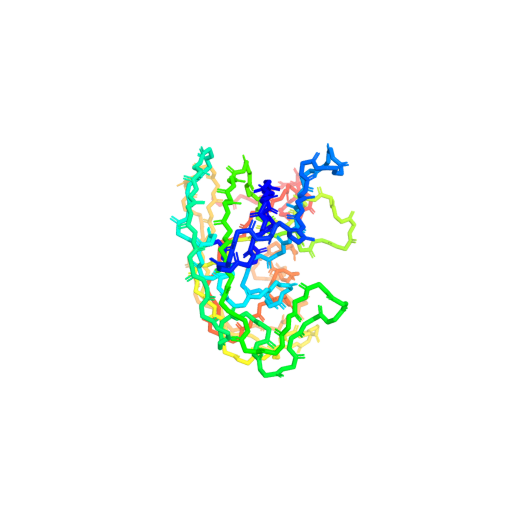 A 1 180 ? 14.117 7.206 -22.226 1.00 95.44 180 PHE A O 1
ATOM 1423 N N . GLY A 1 181 ? 12.909 7.794 -20.436 1.00 92.69 181 GLY A N 1
ATOM 1424 C CA . GLY A 1 181 ? 12.854 9.216 -20.768 1.00 92.69 181 GLY A CA 1
ATOM 1425 C C . GLY A 1 181 ? 12.235 9.522 -22.135 1.00 92.69 181 GLY A C 1
ATOM 1426 O O . GLY A 1 181 ? 11.376 8.801 -22.643 1.00 92.69 181 GLY A O 1
ATOM 1427 N N . SER A 1 182 ? 12.675 10.631 -22.732 1.00 88.69 182 SER A N 1
ATOM 1428 C CA . SER A 1 182 ? 12.253 11.082 -24.066 1.00 88.69 182 SER A CA 1
ATOM 1429 C C . SER A 1 182 ? 12.912 10.314 -25.214 1.00 88.69 182 SER A C 1
ATOM 1431 O O . SER A 1 182 ? 12.385 10.326 -26.324 1.00 88.69 182 SER A O 1
ATOM 1433 N N . VAL A 1 183 ? 14.049 9.662 -24.952 1.00 90.25 183 VAL A N 1
ATOM 1434 C CA . VAL A 1 183 ? 14.769 8.836 -25.932 1.00 90.25 183 VAL A CA 1
ATOM 1435 C C . VAL A 1 183 ? 13.988 7.554 -26.209 1.00 90.25 183 VAL A C 1
ATOM 1437 O O . VAL A 1 183 ? 13.901 7.112 -27.353 1.00 90.25 183 VAL A O 1
ATOM 1440 N N . GLY A 1 184 ? 13.368 6.993 -25.167 1.00 86.31 184 GLY A N 1
ATOM 1441 C CA . GLY A 1 184 ? 12.706 5.701 -25.241 1.00 86.31 184 GLY A CA 1
ATOM 1442 C C . GLY A 1 184 ? 13.710 4.555 -25.368 1.00 86.31 184 GLY A C 1
ATOM 1443 O O . GLY A 1 184 ? 14.923 4.729 -25.245 1.00 86.31 184 GLY A O 1
ATOM 1444 N N . LYS A 1 185 ? 13.188 3.355 -25.613 1.00 82.31 185 LYS A N 1
ATOM 1445 C CA . LYS A 1 185 ? 13.992 2.168 -25.892 1.00 82.31 185 LYS A CA 1
ATOM 1446 C C . LYS A 1 185 ? 13.373 1.431 -27.067 1.00 82.31 185 LYS A C 1
ATOM 1448 O O . LYS A 1 185 ? 12.213 1.032 -27.000 1.00 82.31 185 LYS A O 1
ATOM 1453 N N . GLU A 1 186 ? 14.135 1.277 -28.142 1.00 69.69 186 GLU A N 1
ATOM 1454 C CA . GLU A 1 186 ? 13.721 0.444 -29.267 1.00 69.69 186 GLU A CA 1
ATOM 1455 C C . GLU A 1 186 ? 13.925 -1.029 -28.891 1.00 69.69 186 GLU A C 1
ATOM 1457 O O . GLU A 1 186 ? 15.059 -1.497 -28.772 1.00 69.69 186 GLU A O 1
ATOM 1462 N N . ARG A 1 187 ? 12.819 -1.745 -28.674 1.00 55.69 187 ARG A N 1
ATOM 1463 C CA . ARG A 1 187 ? 12.733 -3.208 -28.748 1.00 55.69 187 ARG A CA 1
ATOM 1464 C C . ARG A 1 187 ? 11.425 -3.607 -29.426 1.00 55.69 187 ARG A C 1
ATOM 1466 O O . ARG A 1 187 ? 10.363 -3.060 -29.048 1.00 55.69 187 ARG A O 1
#

Organism: Mus musculus (NCBI:txid10090)

Secondary structure (DSSP, 8-state):
-BT-EEEEEEEEEETTS-EEEESGGGTS-EEEETTTTSS-HHHHHHHTT--TT-EEEEEE-GGGTTTTT-BTTTB-TT--EEEEEEEEEEEPEE--TT--SSEEEEEEE--BSS----TT-EEEEEEEEEETTEEEEEEEEEEETT-GGGGT--HHHHHHHTTPPBT-EEEEEE-GGGTTTTT----

Radius of gyration: 20.55 Å; Cα contacts (8 Å, |Δi|>4): 387; chains: 1; bounding box: 49×30×58 Å

Nearest PDB structures (foldseek):
  4lay-assembly1_A  TM=9.859E-01  e=1.850E-29  Homo sapiens
  8ffv-assembly1_D  TM=9.393E-01  e=8.727E-26  Homo sapiens
  4lav-assembly2_B  TM=5.612E-01  e=3.968E-28  Homo sapiens
  2pbc-assembly4_D  TM=9.729E-01  e=5.129E-11  Homo sapiens
  4nnr-assembly2_B  TM=9.360E-01  e=3.861E-11  Homo sapiens

Mean predicted aligned error: 4.36 Å

pLDDT: mean 95.59, std 4.74, range [55.69, 98.75]

Solvent-accessible surface area (backbone atoms only — not comparable to full-atom values): 10617 Å² total; per-residue (Å²): 97,45,53,16,39,35,34,26,44,39,41,34,23,40,80,89,66,52,72,67,50,49,31,69,85,70,76,48,72,45,68,52,46,32,68,72,71,83,57,43,58,43,52,42,56,51,61,69,73,59,50,76,74,38,72,49,79,48,78,32,52,16,91,33,52,52,24,77,73,26,49,80,94,73,36,58,56,56,44,45,37,36,35,42,41,33,33,68,45,72,40,56,26,60,73,42,92,80,68,76,62,38,30,30,38,42,44,76,38,80,40,54,78,87,60,50,50,52,86,68,31,80,46,80,47,79,49,74,41,69,57,96,88,40,79,79,45,76,51,75,47,74,48,45,37,88,55,43,63,85,72,77,42,37,63,39,56,55,60,48,50,43,72,37,33,53,79,44,39,67,50,76,47,62,35,51,89,27,36,54,45,93,82,50,76,97,125